Protein 6WJM (pdb70)

Nearest PDB structures (foldseek):
  6wjm-assembly1_A  TM=1.004E+00  e=5.285E-54  Desulfarculus baarsii DSM 2075
  3w4p-assembly1_A  TM=9.864E-01  e=4.953E-37  Burkholderia pseudomallei K96243
  3w4q-assembly3_C  TM=9.873E-01  e=2.476E-36  Burkholderia multivorans ATCC 17616
  7qqc-assembly1_A  TM=9.883E-01  e=1.952E-34  Klebsiella pneumoniae IS53
  7r3r-assembly1_A  TM=9.895E-01  e=2.457E-34  Klebsiella pneumoniae

CATH classification: 3.40.710.10

B-factor: mean 21.62, std 8.87, range [11.39, 69.75]

Foldseek 3Di:
DDDLVVLQVLLVVLCVVQQFAKWKWKAFVQVRDIHTDQQQPKFACFLVLLLLLLLVQLLVCQVPPPQQADFDADAPVLQDPQAVPVVVCNVPGDGLVVLSLCCFQRVHQSSSVSSCVVQVHQVSSVVLLVVLPQPQAGADDGPPPSFQGDPPDSHNIGGQNSSLSSCCCQQPHVSHPPVSSVSSQVSQLNHPPDCLALVLQADPQKGKRWGWGAHFQLKTWIWIWIQHPPRGRIMTMTMITGHDDRHDHHDRVSRSSSSNSVNVVVPHD

Solvent-accessible surface area: 11011 Å² total

Sequence (269 aa):
GLDAAAAATRRLAAIETSLDGRRLGLFALNTADGRRTLAHRSDERRFAMCSTFKLVLAGAILAQQSSAQTPGLLEERRRVAYGPEEALVVSSYYSPITQKHAAGGMTVAALCAAAVRHSDNNTAANLLLDQLDGPAALTTFARTIGDNHFRLDRREPELNTAIPGDPRDTTTPAAMGRSLQRLALGRALPAEGRALLCAWLRGCVTGAARIRRAGVPAGWVVGDKTGTGAYGVANDVVAVLWPPAAAAGGAAPPVLLAIYTARRQKDDAAPRNDVIVAAAKKVVAEWLGAA

Organism: Desulfarculus baarsii (strain ATCC 33931 / DSM 2075 / LMG 7858 / VKM B-1802 / 2st14) (NCBI:txid644282)

InterPro domains:
  IPR000871 Beta-lactamase, class-A [PR00118] (38-62)
  IPR000871 Beta-lactamase, class-A [PR00118] (69-86)
  IPR000871 Beta-lactamase, class-A [PR00118] (111-136)
  IPR000871 Beta-lactamase, class-A [PR00118] (147-171)
  IPR000871 Beta-lactamase, class-A [PR00118] (173-198)
  IPR000871 Beta-lactamase, class-A [PR00118] (209-224)
  IPR000871 Beta-lactamase, class-A [PR00118] (226-241)
  IPR000871 Beta-lactamase, class-A [PTHR35333] (33-292)
  IPR006311 Twin-arginine translocation pathway, signal sequence [PS51318] (1-35)
  IPR012338 Beta-lactamase/transpeptidase-like [G3DSA:3.40.710.10] (31-297)
  IPR012338 Beta-lactamase/transpeptidase-like [SSF56601] (37-294)
  IPR023650 Beta-lactamase, class-A active site [PS00146] (71-86)
  IPR045155 Beta-lactamase class A, catalytic domain [PF13354] (36-293)

Secondary structure (DSSP, 8-state):
---HHHHHHHHHHHHHHHTEEEEEEEEETTT--EEEESTTS-EE-GGGHHHHHHHHHHHHHHHSTTGGGSEEP--GGG--SS-TTGGG-TTT-EEHHHHHHHHHHS--HHHHHHHHHHHTSHHHHHHHHHHTT-SS-B----TTGGG---TT--TTEE-HHHHHHHHIIIIISSSS-HHHHHHHHHHHHT--S-TTTGGGGS-TT-EEEEEEEE-STT-EEEEEEEE-STTSPPEEEEEEEEESSTTPPP-HHHHHHHHHHHHHHHT--

Structure (mmCIF, N/CA/C/O backbone):
data_6WJM
#
_entry.id   6WJM
#
_cell.length_a   39.722
_cell.length_b   73.460
_cell.length_c   42.923
_cell.angle_alpha   90.000
_cell.angle_beta   110.300
_cell.angle_gamma   90.000
#
_symmetry.space_group_name_H-M   'P 1 21 1'
#
loop_
_entity.id
_entity.type
_entity.pdbx_description
1 polymer Beta-lactamase
2 non-polymer ALANINE
3 non-polymer 'CITRIC ACID'
4 water water
#
loop_
_atom_site.group_PDB
_atom_site.id
_atom_site.type_symbol
_atom_site.label_atom_id
_atom_site.label_alt_id
_atom_site.label_comp_id
_atom_site.label_asym_id
_atom_site.label_entity_id
_atom_site.label_seq_id
_atom_site.pdbx_PDB_ins_code
_atom_site.Cartn_x
_atom_site.Cartn_y
_atom_site.Cartn_z
_atom_site.occupancy
_atom_site.B_iso_or_equiv
_atom_site.auth_seq_id
_atom_site.auth_comp_id
_atom_site.auth_asym_id
_atom_site.auth_atom_id
_atom_site.pdbx_PDB_model_num
ATOM 1 N N . GLY A 1 29 ? -4.423 19.988 47.047 1.00 32.53 29 GLY A N 1
ATOM 2 C CA . GLY A 1 29 ? -3.383 20.076 46.043 1.00 28.49 29 GLY A CA 1
ATOM 3 C C . GLY A 1 29 ? -1.974 19.785 46.537 1.00 26.28 29 GLY A C 1
ATOM 4 O O . GLY A 1 29 ? -1.726 19.650 47.751 1.00 29.21 29 GLY A O 1
ATOM 5 N N . LEU A 1 30 ? -1.064 19.666 45.577 1.00 22.43 30 LEU A N 1
ATOM 6 C CA . LEU A 1 30 ? 0.336 19.385 45.859 1.00 20.24 30 LEU A CA 1
ATOM 7 C C . LEU A 1 30 ? 0.909 20.537 46.670 1.00 20.14 30 LEU A C 1
ATOM 8 O O . LEU A 1 30 ? 0.726 21.700 46.323 1.00 23.30 30 LEU A O 1
ATOM 13 N N . ASP A 1 31 ? 1.577 20.214 47.768 1.00 21.15 31 ASP A N 1
ATOM 14 C CA . ASP A 1 31 ? 2.186 21.223 48.627 1.00 23.40 31 ASP A CA 1
ATOM 15 C C . ASP A 1 31 ? 3.175 22.092 47.844 1.00 24.61 31 ASP A C 1
ATOM 16 O O . ASP A 1 31 ? 3.948 21.585 47.033 1.00 23.56 31 ASP A O 1
ATOM 21 N N . ALA A 1 32 ? 3.178 23.414 48.106 1.00 25.83 32 ALA A N 1
ATOM 22 C CA . ALA A 1 32 ? 4.070 24.331 47.385 1.00 26.38 32 ALA A CA 1
ATOM 23 C C . ALA A 1 32 ? 5.548 23.956 47.531 1.00 25.62 32 ALA A C 1
ATOM 24 O O . ALA A 1 32 ? 6.334 24.156 46.590 1.00 25.45 32 ALA A O 1
ATOM 26 N N . ALA A 1 33 ? 5.946 23.388 48.684 1.00 26.69 33 ALA A N 1
ATOM 27 C CA . ALA A 1 33 ? 7.342 22.978 48.867 1.00 26.75 33 ALA A CA 1
ATOM 28 C C . ALA A 1 33 ? 7.696 21.811 47.957 1.00 24.27 33 ALA A C 1
ATOM 29 O O . ALA A 1 33 ? 8.820 21.734 47.428 1.00 25.33 33 ALA A O 1
ATOM 31 N N . ALA A 1 34 ? 6.763 20.888 47.767 1.00 22.97 34 ALA A N 1
ATOM 32 C CA . ALA A 1 34 ? 7.044 19.801 46.867 1.00 22.09 34 ALA A CA 1
ATOM 33 C C . ALA A 1 34 ? 6.931 20.279 45.438 1.00 21.59 34 ALA A C 1
ATOM 34 O O . ALA A 1 34 ? 7.669 19.802 44.582 1.00 21.80 34 ALA A O 1
ATOM 36 N N . ALA A 1 35 ? 6.036 21.228 45.160 1.00 20.01 35 ALA A N 1
ATOM 37 C CA . ALA A 1 35 ? 6.018 21.793 43.809 1.00 20.03 35 ALA A CA 1
ATOM 38 C C . ALA A 1 35 ? 7.371 22.417 43.462 1.00 19.95 35 ALA A C 1
ATOM 39 O O . ALA A 1 35 ? 7.859 22.279 42.338 1.00 20.23 35 ALA A O 1
ATOM 41 N N . ALA A 1 36 ? 8.004 23.072 44.441 1.00 21.53 36 ALA A N 1
ATOM 42 C CA . ALA A 1 36 ? 9.308 23.690 44.240 1.00 23.72 36 ALA A CA 1
ATOM 43 C C . ALA A 1 36 ? 10.359 22.660 43.862 1.00 23.50 36 ALA A C 1
ATOM 44 O O . ALA A 1 36 ? 11.141 22.882 42.930 1.00 23.95 36 ALA A O 1
ATOM 46 N N . THR A 1 37 ? 10.386 21.521 44.563 1.00 22.80 37 THR A N 1
ATOM 47 C CA . THR A 1 37 ? 11.374 20.496 44.238 1.00 23.74 37 THR A CA 1
ATOM 48 C C . THR A 1 37 ? 11.104 19.922 42.859 1.00 22.49 37 THR A C 1
ATOM 49 O O . THR A 1 37 ? 12.048 19.634 42.111 1.00 23.13 37 THR A O 1
ATOM 53 N N A ARG A 1 38 ? 9.836 19.808 42.475 0.66 20.47 38 ARG A N 1
ATOM 54 N N B ARG A 1 38 ? 9.818 19.750 42.506 0.34 20.89 38 ARG A N 1
ATOM 55 C CA A ARG A 1 38 ? 9.561 19.268 41.156 0.66 19.81 38 ARG A CA 1
ATOM 56 C CA B ARG A 1 38 ? 9.465 19.273 41.170 0.34 19.77 38 ARG A CA 1
ATOM 57 C C A ARG A 1 38 ? 9.966 20.239 40.059 0.66 19.72 38 ARG A C 1
ATOM 58 C C B ARG A 1 38 ? 9.987 20.231 40.099 0.34 19.23 38 ARG A C 1
ATOM 59 O O A ARG A 1 38 ? 10.470 19.815 39.011 0.66 19.88 38 ARG A O 1
ATOM 60 O O B ARG A 1 38 ? 10.590 19.800 39.110 0.34 18.69 38 ARG A O 1
ATOM 75 N N . LEU A 1 39 ? 9.766 21.539 40.285 1.00 19.19 39 LEU A N 1
ATOM 76 C CA . LEU A 1 39 ? 10.201 22.532 39.295 1.00 18.73 39 LEU A CA 1
ATOM 77 C C . LEU A 1 39 ? 11.727 22.572 39.193 1.00 19.65 39 LEU A C 1
ATOM 78 O O . LEU A 1 39 ? 12.275 22.715 38.095 1.00 19.22 39 LEU A O 1
ATOM 83 N N . ALA A 1 40 ? 12.434 22.404 40.316 1.00 20.67 40 ALA A N 1
ATOM 84 C CA . ALA A 1 40 ? 13.889 22.342 40.242 1.00 22.03 40 ALA A CA 1
ATOM 85 C C . ALA A 1 40 ? 14.356 21.156 39.403 1.00 22.34 40 ALA A C 1
ATOM 86 O O . ALA A 1 40 ? 15.292 21.275 38.608 1.00 22.15 40 ALA A O 1
ATOM 88 N N . ALA A 1 41 ? 13.712 20.004 39.554 1.00 21.86 41 ALA A N 1
ATOM 89 C CA . ALA A 1 41 ? 14.113 18.828 38.782 1.00 22.62 41 ALA A CA 1
ATOM 90 C C . ALA A 1 41 ? 13.810 19.014 37.299 1.00 20.89 41 ALA A C 1
ATOM 91 O O . ALA A 1 41 ? 14.580 18.581 36.428 1.00 21.20 41 ALA A O 1
ATOM 93 N N . ILE A 1 42 ? 12.695 19.678 36.988 1.00 19.51 42 ILE A N 1
ATOM 94 C CA . ILE A 1 42 ? 12.387 20.005 35.602 1.00 18.69 42 ILE A CA 1
ATOM 95 C C . ILE A 1 42 ? 13.452 20.932 35.018 1.00 18.38 42 ILE A C 1
ATOM 96 O O . ILE A 1 42 ? 13.880 20.754 33.868 1.00 18.37 42 ILE A O 1
ATOM 101 N N . GLU A 1 43 ? 13.904 21.932 35.789 1.00 18.49 43 GLU A N 1
ATOM 102 C CA . GLU A 1 43 ? 14.974 22.804 35.309 1.00 18.58 43 GLU A CA 1
ATOM 103 C C . GLU A 1 43 ? 16.244 22.015 35.032 1.00 18.37 43 GLU A C 1
ATOM 104 O O . GLU A 1 43 ? 16.936 22.283 34.046 1.00 18.16 43 GLU A O 1
ATOM 110 N N . THR A 1 44 ? 16.571 21.033 35.883 1.00 19.87 44 THR A N 1
ATOM 111 C CA . THR A 1 44 ? 17.735 20.189 35.593 1.00 21.16 44 THR A CA 1
ATOM 112 C C . THR A 1 44 ? 17.584 19.494 34.240 1.00 21.01 44 THR A C 1
ATOM 113 O O . THR A 1 44 ? 18.534 19.432 33.450 1.00 21.88 44 THR A O 1
ATOM 117 N N . SER A 1 45 ? 16.387 18.983 33.947 1.00 19.75 45 SER A N 1
ATOM 118 C CA . SER A 1 45 ? 16.155 18.332 32.664 1.00 20.39 45 SER A CA 1
ATOM 119 C C . SER A 1 45 ? 16.293 19.308 31.494 1.00 19.68 45 SER A C 1
ATOM 120 O O . SER A 1 45 ? 16.782 18.954 30.420 1.00 21.72 45 SER A O 1
ATOM 123 N N . LEU A 1 46 ? 15.842 20.545 31.678 1.00 17.76 46 LEU A N 1
ATOM 124 C CA . LEU A 1 46 ? 15.942 21.573 30.649 1.00 17.11 46 LEU A CA 1
ATOM 125 C C . LEU A 1 46 ? 17.386 21.868 30.269 1.00 17.49 46 LEU A C 1
ATOM 126 O O . LEU A 1 46 ? 17.671 22.220 29.118 1.00 17.69 46 LEU A O 1
ATOM 131 N N . ASP A 1 47 ? 18.308 21.788 31.232 1.00 18.26 47 ASP A N 1
ATOM 132 C CA . ASP A 1 47 ? 19.669 22.307 31.066 1.00 19.51 47 ASP A CA 1
ATOM 133 C C . ASP A 1 47 ? 19.625 23.779 30.638 1.00 19.62 47 ASP A C 1
ATOM 134 O O . ASP A 1 47 ? 20.046 24.169 29.546 1.00 21.60 47 ASP A O 1
ATOM 139 N N . GLY A 1 48 ? 19.053 24.587 31.516 1.00 19.75 48 GLY A N 1
ATOM 140 C CA . GLY A 1 48 ? 18.810 25.977 31.215 1.00 18.84 48 GLY A CA 1
ATOM 141 C C . GLY A 1 48 ? 18.101 26.601 32.395 1.00 17.79 48 GLY A C 1
ATOM 142 O O . GLY A 1 48 ? 18.147 26.076 33.511 1.00 22.68 48 GLY A O 1
ATOM 143 N N A ARG A 1 49 ? 17.443 27.721 32.126 0.38 16.75 49 ARG A N 1
ATOM 144 N N B ARG A 1 49 ? 17.490 27.747 32.167 0.62 15.93 49 ARG A N 1
ATOM 145 C CA A ARG A 1 49 ? 16.731 28.520 33.114 0.38 16.67 49 ARG A CA 1
ATOM 146 C CA B ARG A 1 49 ? 16.733 28.461 33.183 0.62 16.44 49 ARG A CA 1
ATOM 147 C C A ARG A 1 49 ? 15.231 28.345 32.893 0.38 15.94 49 ARG A C 1
ATOM 148 C C B ARG A 1 49 ? 15.243 28.331 32.911 0.62 15.89 49 ARG A C 1
ATOM 149 O O A ARG A 1 49 ? 14.732 28.629 31.798 0.38 15.60 49 ARG A O 1
ATOM 150 O O B ARG A 1 49 ? 14.774 28.639 31.808 0.62 15.18 49 ARG A O 1
ATOM 165 N N . LEU A 1 50 ? 14.516 27.910 33.934 1.00 15.86 50 LEU A N 1
ATOM 166 C CA . LEU A 1 50 ? 13.057 27.872 33.935 1.00 15.56 50 LEU A CA 1
ATOM 167 C C . LEU A 1 50 ? 12.546 29.047 34.760 1.00 15.67 50 LEU A C 1
ATOM 168 O O . LEU A 1 50 ? 13.017 29.271 35.880 1.00 18.17 50 LEU A O 1
ATOM 173 N N . GLY A 1 51 ? 11.621 29.806 34.200 1.00 14.82 51 GLY A N 1
ATOM 174 C CA . GLY A 1 51 ? 10.961 30.889 34.911 1.00 14.85 51 GLY A CA 1
ATOM 175 C C . GLY A 1 51 ? 9.478 30.598 34.969 1.00 14.64 51 GLY A C 1
ATOM 176 O O . GLY A 1 51 ? 8.854 30.334 33.938 1.00 16.43 51 GLY A O 1
ATOM 177 N N . LEU A 1 52 ? 8.900 30.613 36.160 1.00 14.58 52 LEU A N 1
ATOM 178 C CA . LEU A 1 52 ? 7.504 30.270 36.304 1.00 14.63 52 LEU A CA 1
ATOM 179 C C . LEU A 1 52 ? 6.871 31.161 37.361 1.00 14.52 52 LEU A C 1
ATOM 180 O O . LEU A 1 52 ? 7.424 31.355 38.452 1.00 15.22 52 LEU A O 1
ATOM 185 N N . PHE A 1 53 ? 5.654 31.629 37.052 1.00 14.28 53 PHE A N 1
ATOM 186 C CA . PHE A 1 53 ? 4.809 32.300 38.020 1.00 14.55 53 PHE A CA 1
ATOM 187 C C . PHE A 1 53 ? 3.394 31.820 37.778 1.00 14.42 53 PHE A C 1
ATOM 188 O O . PHE A 1 53 ? 2.868 31.941 36.666 1.00 14.70 53 PHE A O 1
ATOM 196 N N . ALA A 1 54 ? 2.762 31.315 38.842 1.00 15.13 54 ALA A N 1
ATOM 197 C CA . ALA A 1 54 ? 1.358 30.962 38.811 1.00 15.44 54 ALA A CA 1
ATOM 198 C C . ALA A 1 54 ? 0.642 31.694 39.938 1.00 15.11 54 ALA A C 1
ATOM 199 O O . ALA A 1 54 ? 1.158 31.778 41.052 1.00 16.69 54 ALA A O 1
ATOM 201 N N . LEU A 1 55 ? -0.567 32.172 39.652 1.00 16.01 55 LEU A N 1
ATOM 202 C CA . LEU A 1 55 ? -1.410 32.855 40.632 1.00 16.36 55 LEU A CA 1
ATOM 203 C C . LEU A 1 55 ? -2.796 32.245 40.537 1.00 16.40 55 LEU A C 1
ATOM 204 O O . LEU A 1 55 ? -3.456 32.326 39.492 1.00 17.04 55 LEU A O 1
ATOM 209 N N . ASN A 1 56 ? -3.235 31.623 41.644 1.00 17.11 56 ASN A N 1
ATOM 210 C CA . ASN A 1 56 ? -4.566 31.049 41.724 1.00 17.86 56 ASN A CA 1
ATOM 211 C C . ASN A 1 56 ? -5.490 32.139 42.262 1.00 18.33 56 ASN A C 1
ATOM 212 O O . ASN A 1 56 ? -5.370 32.544 43.420 1.00 19.13 56 ASN A O 1
ATOM 217 N N . THR A 1 57 ? -6.401 32.646 41.425 1.00 18.54 57 THR A N 1
ATOM 218 C CA . THR A 1 57 ? -7.280 33.718 41.907 1.00 19.39 57 THR A CA 1
ATOM 219 C C . THR A 1 57 ? -8.339 33.223 42.894 1.00 20.77 57 THR A C 1
ATOM 220 O O . THR A 1 57 ? -9.031 34.052 43.483 1.00 22.17 57 THR A O 1
ATOM 224 N N . ALA A 1 58 ? -8.505 31.914 43.070 1.00 21.19 58 ALA A N 1
ATOM 225 C CA . ALA A 1 58 ? -9.437 31.420 44.087 1.00 23.50 58 ALA A CA 1
ATOM 226 C C . ALA A 1 58 ? -9.005 31.849 45.485 1.00 24.31 58 ALA A C 1
ATOM 227 O O . ALA A 1 58 ? -9.833 32.271 46.310 1.00 25.96 58 ALA A O 1
ATOM 229 N N . ASP A 1 59 ? -7.706 31.747 45.769 1.00 24.33 59 ASP A N 1
ATOM 230 C CA . ASP A 1 59 ? -7.182 32.010 47.099 1.00 24.21 59 ASP A CA 1
ATOM 231 C C . ASP A 1 59 ? -6.076 33.049 47.111 1.00 24.58 59 ASP A C 1
ATOM 232 O O . ASP A 1 59 ? -5.552 33.387 48.176 1.00 26.50 59 ASP A O 1
ATOM 237 N N . GLY A 1 60 ? -5.697 33.563 45.952 1.00 23.50 60 GLY A N 1
ATOM 238 C CA . GLY A 1 60 ? -4.606 34.504 45.863 1.00 24.03 60 GLY A CA 1
ATOM 239 C C . GLY A 1 60 ? -3.210 33.953 46.094 1.00 22.97 60 GLY A C 1
ATOM 240 O O . GLY A 1 60 ? -2.261 34.741 46.198 1.00 26.15 60 GLY A O 1
ATOM 241 N N A ARG A 1 61 ? -3.051 32.627 46.161 0.67 22.43 61 ARG A N 1
ATOM 242 N N B ARG A 1 61 ? -3.050 32.636 46.192 0.33 22.69 61 ARG A N 1
ATOM 243 C CA A ARG A 1 61 ? -1.746 32.021 46.390 0.67 21.39 61 ARG A CA 1
ATOM 244 C CA B ARG A 1 61 ? -1.729 32.072 46.418 0.33 21.91 61 ARG A CA 1
ATOM 245 C C A ARG A 1 61 ? -0.969 31.883 45.080 0.67 18.58 61 ARG A C 1
ATOM 246 C C B ARG A 1 61 ? -0.978 31.880 45.101 0.33 19.90 61 ARG A C 1
ATOM 247 O O A ARG A 1 61 ? -1.540 31.823 43.998 0.67 18.58 61 ARG A O 1
ATOM 248 O O B ARG A 1 61 ? -1.569 31.796 44.024 0.33 19.21 61 ARG A O 1
ATOM 263 N N . THR A 1 62 ? 0.344 31.795 45.223 1.00 19.71 62 THR A N 1
ATOM 264 C CA . THR A 1 62 ? 1.248 31.749 44.085 1.00 18.79 62 THR A CA 1
ATOM 265 C C . THR A 1 62 ? 2.236 30.601 44.185 1.00 18.90 62 THR A C 1
ATOM 266 O O . THR A 1 62 ? 2.547 30.083 45.258 1.00 20.75 62 THR A O 1
ATOM 270 N N . LEU A 1 63 ? 2.742 30.234 43.006 1.00 17.41 63 LEU A N 1
ATOM 271 C CA . LEU A 1 63 ? 3.886 29.359 42.853 1.00 18.01 63 LEU A CA 1
ATOM 272 C C . LEU A 1 63 ? 4.899 30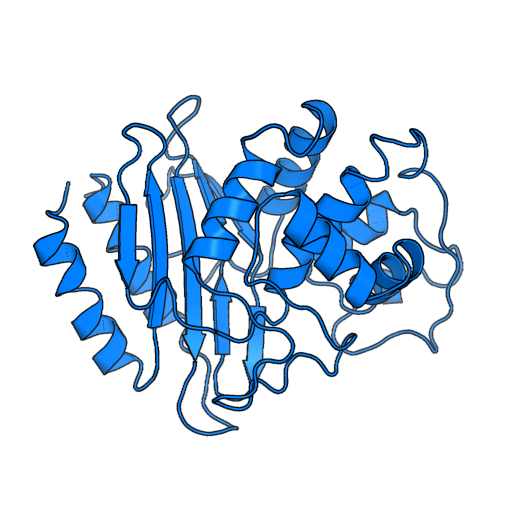.127 42.027 1.00 17.81 63 LEU A C 1
ATOM 273 O O . LEU A 1 63 ? 4.537 30.769 41.034 1.00 20.08 63 LEU A O 1
ATOM 278 N N . ALA A 1 64 ? 6.163 30.036 42.396 1.00 18.39 64 ALA A N 1
ATOM 279 C CA . ALA A 1 64 ? 7.192 30.860 41.772 1.00 19.43 64 ALA A CA 1
ATOM 280 C C . ALA A 1 64 ? 8.491 30.079 41.653 1.00 19.68 64 ALA A C 1
ATOM 281 O O . ALA A 1 64 ? 8.902 29.410 42.594 1.00 22.41 64 ALA A O 1
ATOM 283 N N . HIS A 1 65 ? 9.162 30.228 40.501 1.00 17.55 65 HIS A N 1
ATOM 284 C CA . HIS A 1 65 ? 10.491 29.663 40.287 1.00 17.19 65 HIS A CA 1
ATOM 285 C C . HIS A 1 65 ? 11.223 30.640 39.373 1.00 16.41 65 HIS A C 1
ATOM 286 O O . HIS A 1 65 ? 10.789 30.866 38.244 1.00 16.45 65 HIS A O 1
ATOM 293 N N . ARG A 1 66 ? 12.257 31.304 39.890 1.00 16.30 66 ARG A N 1
ATOM 294 C CA . ARG A 1 66 ? 12.948 32.360 39.140 1.00 16.67 66 ARG A CA 1
ATOM 295 C C . ARG A 1 66 ? 11.978 33.428 38.657 1.00 16.57 66 ARG A C 1
ATOM 296 O O . ARG 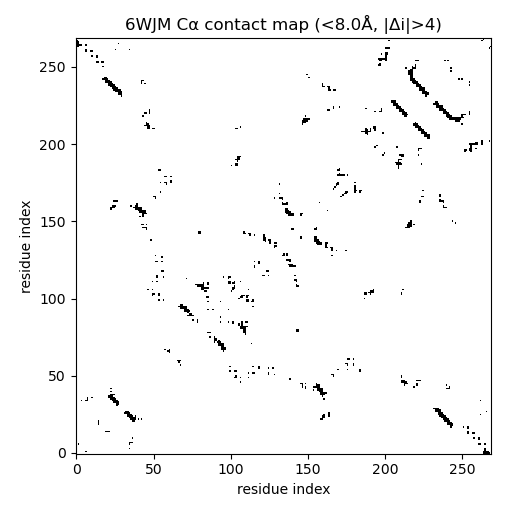A 1 66 ? 12.144 34.016 37.581 1.00 16.70 66 ARG A O 1
ATOM 304 N N . SER A 1 67 ? 10.946 33.721 39.458 1.00 16.43 67 SER A N 1
ATOM 305 C CA . SER A 1 67 ? 9.839 34.554 38.981 1.00 16.84 67 SER A CA 1
ATOM 306 C C . SER A 1 67 ? 10.200 36.025 38.871 1.00 16.63 67 SER A C 1
ATOM 307 O O . SER A 1 67 ? 9.492 36.777 38.203 1.00 16.64 67 SER A O 1
ATOM 310 N N . ASP A 1 68 ? 11.315 36.429 39.498 1.00 16.74 68 ASP A N 1
ATOM 311 C CA . ASP A 1 68 ? 11.771 37.810 39.445 1.00 17.83 68 ASP A CA 1
ATOM 312 C C . ASP A 1 68 ? 13.022 37.974 38.571 1.00 17.35 68 ASP A C 1
ATOM 313 O O . ASP A 1 68 ? 13.603 39.070 38.537 1.00 19.69 68 ASP A O 1
ATOM 318 N N . GLU A 1 69 ? 13.411 36.942 37.814 1.00 17.11 69 GLU A N 1
ATOM 319 C CA . GLU A 1 69 ? 14.530 37.028 36.893 1.00 17.00 69 GLU A CA 1
ATOM 320 C C . GLU A 1 69 ? 14.046 37.418 35.501 1.00 16.38 69 GLU A C 1
ATOM 321 O O . GLU A 1 69 ? 12.918 37.139 35.115 1.00 15.99 69 GLU A O 1
ATOM 327 N N A ARG A 1 70 ? 14.919 38.060 34.735 0.55 16.54 70 ARG A N 1
ATOM 328 N N B ARG A 1 70 ? 14.941 38.061 34.750 0.45 17.35 70 ARG A N 1
ATOM 329 C CA A ARG A 1 70 ? 14.572 38.467 33.381 0.55 15.97 70 ARG A CA 1
ATOM 330 C CA B ARG A 1 70 ? 14.668 38.472 33.379 0.45 17.08 70 ARG A CA 1
ATOM 331 C C A ARG A 1 70 ? 14.734 37.343 32.378 0.55 14.86 70 ARG A C 1
ATOM 332 C C B ARG A 1 70 ? 14.688 37.275 32.440 0.45 15.87 70 ARG A C 1
ATOM 333 O O A ARG A 1 70 ? 15.735 36.611 32.379 0.55 14.68 70 ARG A O 1
ATOM 334 O O B ARG A 1 70 ? 15.546 36.395 32.550 0.45 16.63 70 ARG A O 1
ATOM 349 N N . PHE A 1 71 ? 13.758 37.281 31.487 1.00 14.70 71 PHE A N 1
ATOM 350 C CA . PHE A 1 71 ? 13.714 36.343 30.376 1.00 14.57 71 PHE A CA 1
ATOM 351 C C . PHE A 1 71 ? 13.315 37.097 29.114 1.00 14.53 71 PHE A C 1
ATOM 352 O O . PHE A 1 71 ? 12.460 37.992 29.157 1.00 14.71 71 PHE A O 1
ATOM 360 N N . ALA A 1 72 ? 13.890 36.683 27.981 1.00 14.71 72 ALA A N 1
ATOM 3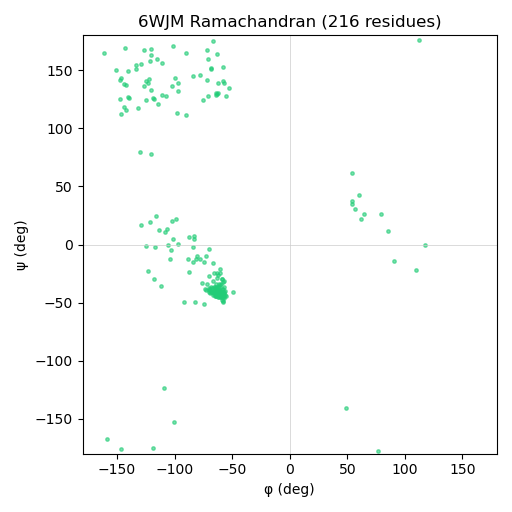61 C CA . ALA A 1 72 ? 13.465 37.215 26.699 1.00 14.45 72 ALA A CA 1
ATOM 362 C C . ALA A 1 72 ? 12.019 36.842 26.410 1.00 14.36 72 ALA A C 1
ATOM 363 O O . ALA A 1 72 ? 11.638 35.672 26.487 1.00 15.69 72 ALA A O 1
ATOM 365 N N . MET A 1 73 ? 11.210 37.857 26.069 1.00 14.56 73 MET A N 1
ATOM 366 C CA . MET A 1 73 ? 9.768 37.652 25.865 1.00 14.83 73 MET A CA 1
ATOM 367 C C . MET A 1 73 ? 9.446 36.905 24.586 1.00 14.59 73 MET A C 1
ATOM 368 O O . MET A 1 73 ? 8.445 36.169 24.539 1.00 14.65 73 MET A O 1
ATOM 373 N N . CYS A 1 74 ? 10.186 37.224 23.530 1.00 14.86 74 CYS A N 1
ATOM 374 C CA . CYS A 1 74 ? 9.806 36.835 22.184 1.00 15.10 74 CYS A CA 1
ATOM 375 C C . CYS A 1 74 ? 8.336 37.218 21.989 1.00 14.54 74 CYS A C 1
ATOM 376 O O . CYS A 1 74 ? 7.909 38.271 22.480 1.00 14.87 74 CYS A O 1
ATOM 379 N N . SER A 1 75 ? 7.537 36.392 21.311 1.00 14.66 75 SER A N 1
ATOM 380 C CA . SER A 1 75 ? 6.189 36.848 20.956 1.00 14.25 75 SER A CA 1
ATOM 381 C C . SER A 1 75 ? 5.235 36.977 22.136 1.00 13.64 75 SER A C 1
ATOM 382 O O . SER A 1 75 ? 4.100 37.436 21.928 1.00 14.04 75 SER A O 1
ATOM 385 N N . THR A 1 76 ? 5.628 36.606 23.349 1.00 13.82 76 THR A N 1
ATOM 386 C CA . THR A 1 76 ? 4.696 36.850 24.473 1.00 13.75 76 THR A CA 1
ATOM 387 C C . THR A 1 76 ? 4.395 38.333 24.640 1.00 14.05 76 THR A C 1
ATOM 388 O O . THR A 1 76 ? 3.358 38.679 25.213 1.00 14.66 76 THR A O 1
ATOM 392 N N . PHE A 1 77 ? 5.259 39.226 24.132 1.00 13.72 77 PHE A N 1
ATOM 393 C CA . PHE A 1 77 ? 4.952 40.657 24.227 1.00 14.35 77 PHE A CA 1
ATOM 394 C C . PHE A 1 77 ? 3.649 41.012 23.515 1.00 13.86 77 PHE A C 1
ATOM 395 O O . PHE A 1 77 ? 3.048 42.050 23.827 1.00 14.38 77 PHE A O 1
ATOM 403 N N . LYS A 1 78 ? 3.247 40.207 22.535 1.00 13.81 78 LYS A N 1
ATOM 404 C CA . LYS A 1 78 ? 2.065 40.532 21.729 1.00 13.92 78 LYS A CA 1
ATOM 405 C C . LYS A 1 78 ? 0.785 40.559 22.567 1.00 13.62 78 LYS A C 1
ATOM 406 O O . LYS A 1 78 ? -0.177 41.218 22.171 1.00 14.63 78 LYS A O 1
ATOM 412 N N . LEU A 1 79 ? 0.753 39.844 23.703 1.00 14.38 79 LEU A N 1
ATOM 413 C CA . LEU A 1 79 ? -0.431 39.969 24.567 1.00 15.50 79 LEU A CA 1
ATOM 414 C C . LEU A 1 79 ? -0.544 41.380 25.126 1.00 14.50 79 LEU A C 1
ATOM 415 O O . LEU A 1 79 ? -1.644 41.929 25.232 1.00 15.10 79 LEU A O 1
ATOM 420 N N . VAL A 1 80 ? 0.599 41.966 25.536 1.00 14.21 80 VAL A N 1
ATOM 421 C CA . VAL A 1 80 ? 0.600 43.320 26.079 1.00 14.15 80 VAL A CA 1
ATOM 422 C C . VAL A 1 80 ? 0.308 44.327 24.979 1.00 13.75 80 VAL A C 1
ATOM 423 O O . VAL A 1 80 ? -0.407 45.312 25.195 1.00 13.82 80 VAL A O 1
ATOM 427 N N . LEU A 1 81 ? 0.829 44.079 23.757 1.00 13.62 81 LEU A N 1
ATOM 428 C CA . LEU A 1 81 ? 0.516 44.900 22.603 1.00 13.68 81 LEU A CA 1
ATOM 429 C C . LEU A 1 81 ? -0.981 44.947 22.324 1.00 13.54 81 LEU A C 1
ATOM 430 O O . LEU A 1 81 ? -1.553 46.030 22.121 1.00 13.73 81 LEU A O 1
ATOM 435 N N . ALA A 1 82 ? -1.636 43.787 22.294 1.00 13.73 82 ALA A N 1
ATOM 436 C CA . ALA A 1 82 ? -3.076 43.773 22.079 1.00 14.41 82 ALA A CA 1
ATOM 437 C C . ALA A 1 82 ? -3.788 44.535 23.185 1.00 13.98 82 ALA A C 1
ATOM 438 O O . ALA A 1 82 ? -4.714 45.312 22.937 1.00 14.53 82 ALA A O 1
ATOM 440 N N . GLY A 1 83 ? -3.344 44.346 24.433 1.00 13.91 83 GLY A N 1
ATOM 441 C CA . GLY A 1 83 ? -3.904 45.126 25.526 1.00 14.55 83 GLY A CA 1
ATOM 442 C C . GLY A 1 83 ? -3.758 46.627 25.321 1.00 13.72 83 GLY A C 1
ATOM 443 O O . GLY A 1 83 ? -4.690 47.391 25.606 1.00 14.23 83 GLY A O 1
ATOM 444 N N . ALA A 1 84 ? -2.587 47.079 24.887 1.00 13.40 84 ALA A N 1
ATOM 445 C CA . ALA A 1 84 ? -2.365 48.495 24.685 1.00 13.58 84 ALA A CA 1
ATOM 446 C C . ALA A 1 84 ? -3.278 49.061 23.613 1.00 13.70 84 ALA A C 1
ATOM 447 O O . ALA A 1 84 ? -3.765 50.195 23.740 1.00 14.53 84 ALA A O 1
ATOM 449 N N . ILE A 1 85 ? -3.494 48.302 22.539 1.00 13.66 85 ILE A N 1
ATOM 450 C CA . ILE A 1 85 ? -4.384 48.739 21.482 1.00 14.40 85 ILE A CA 1
ATOM 451 C C . ILE A 1 85 ? -5.819 48.807 21.991 1.00 14.42 85 ILE A C 1
ATOM 452 O O . ILE A 1 85 ? -6.561 49.771 21.693 1.00 15.26 85 ILE A O 1
ATOM 457 N N . LEU A 1 86 ? -6.247 47.798 22.755 1.00 14.61 86 LEU A N 1
ATOM 458 C CA . LEU A 1 86 ? -7.579 47.837 23.364 1.00 15.46 86 LEU A CA 1
ATOM 459 C C . LEU A 1 86 ? -7.731 49.012 24.323 1.00 15.14 86 LEU A C 1
ATOM 460 O O . LEU A 1 86 ? -8.794 49.632 24.384 1.00 17.28 86 LEU A O 1
ATOM 465 N N . ALA A 1 87 ? -6.673 49.352 25.048 1.00 15.12 87 ALA A N 1
ATOM 466 C CA . ALA A 1 87 ? -6.730 50.498 25.953 1.00 16.14 87 ALA A CA 1
ATOM 467 C C . ALA A 1 87 ? -6.858 51.797 25.174 1.00 16.65 87 ALA A C 1
ATOM 468 O O . ALA A 1 87 ? -7.583 52.708 25.573 1.00 18.44 87 ALA A O 1
ATOM 470 N N A GLN A 1 88 ? -6.187 51.900 24.041 0.49 17.01 88 GLN A N 1
ATOM 471 N N B GLN A 1 88 ? -6.138 51.907 24.057 0.51 17.17 88 GLN A N 1
ATOM 472 C CA A GLN A 1 88 ? -6.410 53.076 23.216 0.49 18.78 88 GLN A CA 1
ATOM 473 C CA B GLN A 1 88 ? -6.276 53.061 23.167 0.51 19.55 88 GLN A CA 1
ATOM 474 C C A GLN A 1 88 ? -7.851 53.115 22.689 0.49 18.46 88 GLN A C 1
ATOM 475 C C B GLN A 1 88 ? -7.714 53.184 22.635 0.51 19.14 88 GLN A C 1
ATOM 476 O O A GLN A 1 88 ? -8.498 54.172 22.700 0.49 19.16 88 GLN A O 1
ATOM 477 O O B GLN A 1 88 ? -8.263 54.294 22.556 0.51 22.40 88 GLN A O 1
ATOM 488 N N A SER A 1 89 ? -8.386 51.963 22.274 0.49 19.40 89 SER A N 1
ATOM 489 N N B SER A 1 89 ? -8.353 52.051 22.306 0.51 18.80 89 SER A N 1
ATOM 490 C CA A SER A 1 89 ? -9.768 51.885 21.805 0.49 21.22 89 SER A CA 1
ATOM 491 C CA B SER A 1 89 ? -9.726 52.048 21.803 0.51 20.62 89 SER A CA 1
ATOM 492 C C A SER A 1 89 ? -10.757 52.325 22.879 0.49 21.27 89 SER A C 1
ATOM 493 C C B SER A 1 89 ? 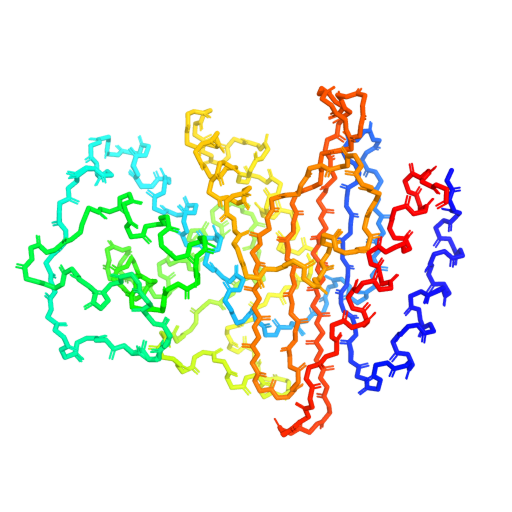-10.726 52.425 22.892 0.51 20.43 89 SER A C 1
ATOM 494 O O A SER A 1 89 ? -11.812 52.873 22.553 0.49 23.73 89 SER A O 1
ATOM 495 O O B SER A 1 89 ? -11.745 53.055 22.591 0.51 23.13 89 SER A O 1
ATOM 500 N N . ALA A 1 90 ? -10.436 52.092 24.151 1.00 20.47 90 ALA A N 1
ATOM 501 C CA . ALA A 1 90 ? -11.293 52.536 25.239 1.00 23.30 90 ALA A CA 1
ATOM 502 C C . ALA A 1 90 ? -11.298 54.049 25.309 1.00 25.15 90 ALA A C 1
ATOM 503 O O . ALA A 1 90 ? -12.336 54.659 25.575 1.00 26.94 90 ALA A O 1
ATOM 505 N N . GLN A 1 91 ? -10.137 54.663 25.055 1.00 25.30 91 GLN A N 1
ATOM 506 C CA . GLN A 1 91 ? -10.015 56.121 25.076 1.00 30.35 91 GLN A CA 1
ATOM 507 C C . GLN A 1 91 ? -10.659 56.769 23.852 1.00 30.10 91 GLN A C 1
ATOM 508 O O . GLN A 1 91 ? -11.228 57.865 23.950 1.00 30.61 91 GLN A O 1
ATOM 514 N N . THR A 1 92 ? -10.529 56.148 22.681 1.00 26.76 92 THR A N 1
ATOM 515 C CA . THR A 1 92 ? -11.026 56.692 21.413 1.00 27.36 92 THR A CA 1
ATOM 516 C C . THR A 1 92 ? -11.833 55.602 20.722 1.00 24.31 92 THR A C 1
ATOM 517 O O . THR A 1 92 ? -11.329 54.920 19.812 1.00 24.55 92 THR A O 1
ATOM 521 N N . PRO A 1 93 ? -13.085 55.396 21.135 1.00 24.82 93 PRO A N 1
ATOM 522 C CA . PRO A 1 93 ? -13.876 54.308 20.556 1.00 26.22 93 PRO A CA 1
ATOM 523 C C . PRO A 1 93 ? -14.000 54.461 19.055 1.00 24.01 93 PRO A C 1
ATOM 524 O O . PRO A 1 93 ? -14.158 55.570 18.520 1.00 26.47 93 PRO A O 1
ATOM 528 N N . GLY A 1 94 ? -13.930 53.335 18.373 1.00 22.46 94 GLY A N 1
ATOM 529 C CA . GLY A 1 94 ? -13.944 53.303 16.936 1.00 22.17 94 GLY A CA 1
ATOM 530 C C . GLY A 1 94 ? -12.614 52.907 16.344 1.00 20.41 94 GLY A C 1
ATOM 531 O O . GLY A 1 94 ? -12.573 52.464 15.194 1.00 20.12 94 GLY A O 1
ATOM 532 N N . LEU A 1 95 ? -11.528 53.070 17.087 1.00 19.86 95 LEU A N 1
ATOM 533 C CA . LEU A 1 95 ? -10.213 52.698 16.587 1.00 19.28 95 LEU A CA 1
ATOM 534 C C . LEU A 1 95 ? -10.210 51.299 16.006 1.00 19.72 95 LEU A C 1
ATOM 535 O O . LEU A 1 95 ? -9.544 51.050 14.987 1.00 18.51 95 LEU A O 1
ATOM 540 N N . LEU A 1 96 ? -10.903 50.350 16.650 1.00 18.10 96 LEU A N 1
ATOM 541 C CA . LEU A 1 96 ? -10.689 48.973 16.241 1.00 17.22 96 LEU A CA 1
ATOM 542 C C . LEU A 1 96 ? -11.147 48.695 14.810 1.00 16.99 96 LEU A C 1
ATOM 543 O O . LEU A 1 96 ? -10.618 47.770 14.171 1.00 18.12 96 LEU A O 1
ATOM 548 N N A GLU A 1 97 ? -12.117 49.464 14.317 0.34 17.45 97 GLU A N 1
ATOM 549 N N B GLU A 1 97 ? -12.133 49.421 14.287 0.66 16.73 97 GLU A N 1
ATO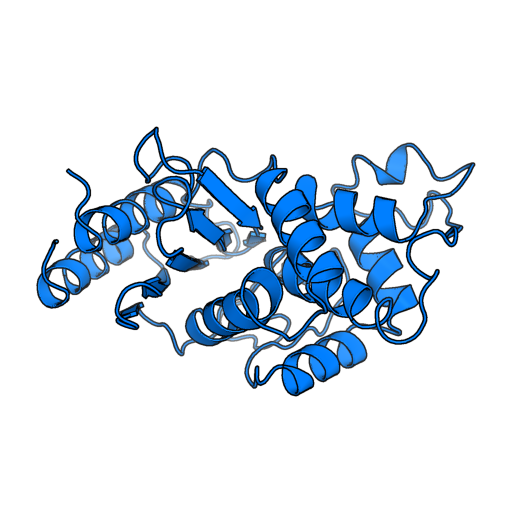M 550 C CA A GLU A 1 97 ? -12.708 49.300 13.002 0.34 18.14 97 GLU A CA 1
ATOM 551 C CA B GLU A 1 97 ? -12.602 49.163 12.937 0.66 17.65 97 GLU A CA 1
ATOM 552 C C A GLU A 1 97 ? -12.110 50.247 11.963 0.34 18.42 97 GLU A C 1
ATOM 553 C C B GLU A 1 97 ? -11.904 50.024 11.878 0.66 17.29 97 GLU A C 1
ATOM 554 O O A GLU A 1 97 ? -12.667 50.377 10.869 0.34 18.54 97 GLU A O 1
ATOM 555 O O B GLU A 1 97 ? -12.177 49.852 10.681 0.66 18.03 97 GLU A O 1
ATOM 566 N N . ARG A 1 98 ? -11.006 50.919 12.280 1.00 16.87 98 ARG A N 1
ATOM 567 C CA . ARG A 1 98 ? -10.280 51.725 11.293 1.00 16.79 98 ARG A CA 1
ATOM 568 C C . ARG A 1 98 ? -9.269 50.848 10.541 1.00 16.09 98 ARG A C 1
ATOM 569 O O . ARG A 1 98 ? -8.668 49.934 11.118 1.00 17.35 98 ARG A O 1
ATOM 577 N N A ARG A 1 99 ? -9.109 51.122 9.249 0.39 16.49 99 ARG A N 1
ATOM 578 N N B ARG A 1 99 ? -9.073 51.153 9.264 0.61 16.23 99 ARG A N 1
ATOM 579 C CA A ARG A 1 99 ? -8.265 50.298 8.402 0.39 17.21 99 ARG A CA 1
ATOM 580 C CA B ARG A 1 99 ? -8.274 50.313 8.391 0.61 16.39 99 ARG A CA 1
ATOM 581 C C A ARG A 1 99 ? -6.827 50.801 8.393 0.39 16.61 99 ARG A C 1
ATOM 582 C C B ARG A 1 99 ? -6.832 50.799 8.322 0.61 16.24 99 ARG A C 1
ATOM 583 O O A ARG A 1 99 ? -6.561 52.007 8.350 0.39 17.52 99 ARG A O 1
ATOM 584 O O B ARG A 1 99 ? -6.564 51.994 8.130 0.61 17.42 99 ARG A O 1
ATOM 599 N N . VAL A 1 100 ? -5.902 49.847 8.435 1.00 16.30 100 VAL A N 1
ATOM 600 C CA . VAL A 1 100 ? -4.477 50.083 8.284 1.00 16.83 100 VAL A CA 1
ATOM 601 C C . VAL A 1 100 ? -4.055 49.670 6.886 1.00 17.49 100 VAL A C 1
ATOM 602 O O . VAL A 1 100 ? -4.357 48.559 6.457 1.00 20.01 100 VAL A O 1
ATOM 606 N N . ALA A 1 101 ? -3.337 50.538 6.201 1.00 18.77 101 ALA A N 1
ATOM 607 C CA . ALA A 1 101 ? -2.792 50.261 4.877 1.00 19.72 101 ALA A CA 1
ATOM 608 C C . ALA A 1 101 ? -1.322 49.887 5.011 1.00 18.21 101 ALA A C 1
ATOM 609 O O . ALA A 1 101 ? -0.596 50.454 5.827 1.00 20.93 101 ALA A O 1
ATOM 611 N N . TYR A 1 102 ? -0.882 48.939 4.184 1.00 18.20 102 TYR A N 1
ATOM 612 C CA . TYR A 1 102 ? 0.503 48.482 4.179 1.00 18.18 102 TYR A CA 1
ATOM 613 C C . TYR A 1 102 ? 0.778 47.774 2.855 1.00 19.10 102 TYR A C 1
ATOM 614 O O . TYR A 1 102 ? -0.147 47.390 2.147 1.00 19.65 102 TYR A O 1
ATOM 623 N N . GLY A 1 103 ? 2.062 47.572 2.554 1.00 20.38 103 GLY A N 1
ATOM 624 C CA . GLY A 1 103 ? 2.454 46.811 1.388 1.00 20.22 103 GLY A CA 1
ATOM 625 C C . GLY A 1 103 ? 3.297 45.606 1.745 1.00 19.90 103 GLY A C 1
ATOM 626 O O . GLY A 1 103 ? 3.762 45.453 2.881 1.00 19.53 103 GLY A O 1
ATOM 627 N N . PRO A 1 104 ? 3.507 44.715 0.762 1.00 20.27 104 PRO A N 1
ATOM 628 C CA . PRO A 1 104 ? 4.306 43.496 1.018 1.00 21.40 104 PRO A CA 1
ATOM 629 C C . PRO A 1 104 ? 5.741 43.752 1.428 1.00 19.78 104 PRO A C 1
ATOM 630 O O . PRO A 1 104 ? 6.347 42.878 2.055 1.00 21.03 104 PRO A O 1
ATOM 634 N N A GLU A 1 105 ? 6.295 44.925 1.119 0.40 21.30 105 GLU A N 1
ATOM 635 N N B GLU A 1 105 ? 6.302 44.916 1.107 0.60 19.31 105 GLU A N 1
ATOM 636 C CA A GLU A 1 105 ? 7.643 45.253 1.568 0.40 22.65 105 GLU A CA 1
ATOM 637 C CA B GLU A 1 105 ? 7.638 45.253 1.573 0.60 20.19 105 GLU A CA 1
ATOM 638 C C A GLU A 1 105 ? 7.762 45.299 3.085 0.40 22.21 105 GLU A C 1
ATOM 639 C C B GLU A 1 105 ? 7.741 45.177 3.090 0.60 20.83 105 GLU A C 1
ATOM 640 O O A GLU A 1 105 ? 8.877 45.203 3.609 0.40 23.51 105 GLU A O 1
ATOM 641 O O B GLU A 1 105 ? 8.809 44.861 3.626 0.60 22.31 105 GLU A O 1
ATOM 652 N N . ALA A 1 106 ? 6.645 45.448 3.801 1.00 20.72 106 ALA A N 1
ATOM 653 C CA . ALA A 1 106 ? 6.643 45.443 5.264 1.00 21.91 106 ALA A CA 1
ATOM 654 C C . ALA A 1 106 ? 6.590 44.051 5.863 1.00 20.49 106 ALA A C 1
ATOM 655 O O . ALA A 1 106 ? 6.737 43.906 7.085 1.00 21.91 106 ALA A O 1
ATOM 657 N N . LEU A 1 107 ? 6.327 43.034 5.077 1.00 18.86 107 LEU A N 1
ATOM 658 C CA . LEU A 1 107 ? 6.213 41.688 5.609 1.00 19.52 107 LEU A CA 1
ATOM 659 C C . LEU A 1 107 ? 7.544 41.185 6.133 1.00 20.51 107 LEU A C 1
ATOM 660 O O . LEU A 1 107 ? 8.550 41.167 5.417 1.00 23.09 107 LEU A O 1
ATOM 665 N N A VAL A 1 108 ? 7.501 40.670 7.353 0.55 19.68 108 VAL A N 1
ATOM 666 N N B VAL A 1 108 ? 7.578 40.834 7.411 0.45 20.04 108 VAL A N 1
ATOM 667 C CA A VAL A 1 108 ? 8.645 40.045 7.986 0.55 18.68 108 VAL A CA 1
ATOM 668 C CA B VAL A 1 108 ? 8.762 40.215 7.991 0.45 19.41 108 VAL A CA 1
ATOM 669 C C A VAL A 1 108 ? 8.248 38.687 8.555 0.55 18.18 108 VAL A C 1
ATOM 670 C C B VAL A 1 108 ? 8.429 38.742 8.151 0.45 19.15 108 VAL A C 1
ATOM 671 O O A VAL A 1 108 ? 7.117 38.459 9.016 0.55 18.21 108 VAL A O 1
ATOM 672 O O B VAL A 1 108 ? 7.328 38.317 7.795 0.45 18.89 108 VAL A O 1
ATOM 679 N N A SER A 1 109 ? 9.234 37.794 8.563 0.55 18.27 109 SER A N 1
ATOM 680 N N B SER A 1 109 ? 9.368 37.960 8.677 0.45 18.94 109 SER A N 1
ATOM 681 C CA A SER A 1 109 ? 9.146 36.477 9.180 0.55 19.08 109 SER A CA 1
ATOM 682 C CA B SER A 1 109 ? 9.142 36.533 8.853 0.45 19.61 109 SER A CA 1
ATOM 683 C C A SER A 1 109 ? 7.800 35.778 8.972 0.55 19.01 109 SER A C 1
ATOM 684 C C B SER A 1 109 ? 7.907 36.273 9.715 0.45 19.16 109 SER A C 1
ATOM 685 O O A SER A 1 109 ? 7.328 35.691 7.832 0.55 19.36 109 SER A O 1
ATOM 686 O O B SER A 1 109 ? 7.532 37.089 10.558 0.45 20.23 109 SER A O 1
ATOM 691 N N A TYR A 1 110 ? 7.217 35.213 10.028 0.55 17.91 110 TYR A N 1
ATOM 692 N N B TYR A 1 110 ? 7.262 35.132 9.458 0.45 18.45 110 TYR A N 1
ATOM 693 C CA A TYR A 1 110 ? 5.976 34.454 9.951 0.55 19.74 110 TYR A CA 1
ATOM 694 C CA B TYR A 1 110 ? 6.094 34.582 10.169 0.45 21.24 110 TYR A CA 1
ATOM 695 C C A TYR A 1 110 ? 4.833 35.428 10.114 0.55 18.61 110 TYR A C 1
ATOM 696 C C B TYR A 1 110 ? 4.881 35.538 10.171 0.45 20.60 110 TYR A C 1
ATOM 697 O O A TYR A 1 110 ? 4.530 35.914 11.211 0.55 17.09 110 TYR A O 1
ATOM 698 O O B TYR A 1 110 ? 4.509 36.089 11.216 0.45 19.46 110 TYR A O 1
ATOM 715 N N . SER A 1 111 ? 4.218 35.684 9.002 1.00 20.46 111 SER A N 1
ATOM 716 C CA . SER A 1 111 ? 3.138 36.646 8.840 1.00 20.29 111 SER A CA 1
ATOM 717 C C . SER A 1 111 ? 2.036 36.007 8.000 1.00 21.76 111 SER A C 1
ATOM 718 O O . SER A 1 111 ? 1.732 36.455 6.896 1.00 23.13 111 SER A O 1
ATOM 721 N N . PRO A 1 112 ? 1.391 34.953 8.521 1.00 21.82 112 PRO A N 1
ATOM 722 C CA . PRO A 1 112 ? 0.468 34.156 7.690 1.00 23.72 112 PRO A CA 1
ATOM 723 C C . PRO A 1 112 ? -0.812 34.869 7.334 1.00 23.34 112 PRO A C 1
ATOM 724 O O . PRO A 1 112 ? -1.427 34.514 6.323 1.00 26.01 112 PRO A O 1
ATOM 728 N N . ILE A 1 113 ? -1.262 35.817 8.152 1.00 21.01 113 ILE A N 1
ATOM 729 C CA . ILE A 1 113 ? -2.498 36.541 7.885 1.00 21.49 113 ILE A CA 1
ATOM 730 C C . ILE A 1 113 ? -2.233 37.815 7.101 1.00 19.57 113 ILE A C 1
ATOM 731 O O . ILE A 1 113 ? -2.857 38.064 6.062 1.00 19.89 113 ILE A O 1
ATOM 736 N N . THR A 1 114 ? -1.274 38.625 7.561 1.00 18.14 114 THR A N 1
ATOM 737 C CA . THR A 1 114 ? -1.004 39.881 6.874 1.00 17.34 114 THR A CA 1
ATOM 738 C C . THR A 1 114 ? -0.506 39.667 5.445 1.00 17.64 114 THR A C 1
ATOM 739 O O . THR A 1 114 ? -0.760 40.509 4.584 1.00 18.17 114 THR A O 1
ATOM 743 N N . GLN A 1 115 ? 0.161 38.546 5.170 1.00 18.46 115 GLN A N 1
ATOM 744 C CA . GLN A 1 115 ? 0.620 38.338 3.789 1.00 20.13 115 GLN A CA 1
ATOM 745 C C . GLN A 1 115 ? -0.544 38.148 2.837 1.00 21.18 115 GLN A C 1
ATOM 746 O O . GLN A 1 115 ? -0.350 38.277 1.630 1.00 23.23 115 GLN A O 1
ATOM 752 N N . LYS A 1 116 ? -1.744 37.877 3.317 1.00 21.07 116 LYS A N 1
ATOM 753 C CA . LYS A 1 116 ? -2.910 37.699 2.454 1.00 23.27 116 LYS A CA 1
ATOM 754 C C . LYS A 1 116 ? -3.673 38.986 2.132 1.00 23.16 116 LYS A C 1
ATOM 755 O O . LYS A 1 116 ? -4.534 38.958 1.239 1.00 25.23 116 LYS A O 1
ATOM 761 N N . HIS A 1 117 ? -3.391 40.091 2.834 1.00 20.79 117 HIS A N 1
ATOM 762 C CA . HIS A 1 117 ? -4.297 41.228 2.870 1.00 20.34 117 HIS A CA 1
ATOM 763 C C . HIS A 1 117 ? -3.649 42.567 2.548 1.00 20.60 117 HIS A C 1
ATOM 764 O O . HIS A 1 117 ? -4.240 43.606 2.836 1.00 22.19 117 HIS A O 1
ATOM 771 N N . ALA A 1 118 ? -2.465 42.584 1.943 1.00 21.16 118 ALA A N 1
ATOM 772 C CA . ALA A 1 118 ? -1.840 43.877 1.680 1.00 22.87 118 ALA A CA 1
ATOM 773 C C . ALA A 1 118 ? -2.655 44.737 0.703 1.00 22.90 118 ALA A C 1
ATOM 774 O O . ALA A 1 118 ? -2.663 45.971 0.808 1.00 24.03 118 ALA A O 1
ATOM 776 N N . ALA A 1 119 ? -3.334 44.133 -0.277 1.00 25.41 119 ALA A N 1
ATOM 777 C CA . ALA A 1 119 ? -4.002 44.965 -1.280 1.00 26.29 119 ALA A CA 1
ATOM 778 C C . ALA A 1 119 ? -5.100 45.820 -0.656 1.00 27.41 119 ALA A C 1
ATOM 779 O O . ALA A 1 119 ? -5.235 47.011 -0.974 1.00 29.28 119 ALA A O 1
ATOM 781 N N . GLY A 1 120 ? -5.905 45.229 0.221 1.00 26.95 120 GLY A N 1
ATOM 782 C CA . GLY A 1 120 ? -7.003 45.947 0.830 1.00 27.16 120 GLY A CA 1
ATOM 783 C C . GLY A 1 120 ? -6.774 46.404 2.254 1.00 23.64 120 GLY A C 1
ATOM 784 O O . GLY A 1 120 ? -7.629 47.104 2.808 1.00 26.94 120 GLY A O 1
ATOM 785 N N . GLY A 1 121 ? -5.646 46.047 2.863 1.00 20.68 121 GLY A N 1
ATOM 786 C CA . GLY A 1 121 ? -5.372 46.415 4.223 1.00 20.11 121 GLY A CA 1
ATOM 787 C C . GLY A 1 121 ? -6.161 45.554 5.209 1.00 18.53 121 GLY A C 1
ATOM 788 O O . GLY A 1 121 ? -6.867 44.602 4.852 1.00 20.09 121 GLY A O 1
ATOM 789 N N . MET A 1 122 ? -5.995 45.882 6.497 1.00 17.41 122 MET A N 1
ATOM 790 C CA . MET A 1 122 ? -6.684 45.157 7.570 1.00 16.88 122 MET A CA 1
ATOM 791 C C . MET A 1 122 ? -7.125 46.154 8.628 1.00 16.26 122 MET A C 1
ATOM 792 O O . MET A 1 122 ? -6.447 47.154 8.873 1.00 16.85 122 MET A O 1
ATOM 797 N N . THR A 1 123 ? -8.235 45.845 9.301 1.00 16.07 123 THR A N 1
ATOM 798 C CA . THR A 1 123 ? -8.612 46.683 10.431 1.00 16.15 123 THR A CA 1
ATOM 799 C C . THR A 1 123 ? -7.663 46.475 11.613 1.00 15.18 123 THR A C 1
ATOM 800 O O . THR A 1 123 ? -6.976 45.441 11.728 1.00 15.12 123 THR A O 1
ATOM 804 N N . VAL A 1 124 ? -7.639 47.457 12.526 1.00 15.04 124 VAL A N 1
ATOM 805 C CA . VAL A 1 124 ? -6.866 47.332 13.744 1.00 15.05 124 VAL A CA 1
ATOM 806 C C . VAL A 1 124 ? -7.267 46.063 14.507 1.00 14.66 124 VAL A C 1
ATOM 807 O O . VAL A 1 124 ? -6.399 45.316 14.988 1.00 14.69 124 VAL A O 1
ATOM 811 N N . ALA A 1 125 ? -8.575 45.788 14.626 1.00 15.21 125 ALA A N 1
ATOM 812 C CA . ALA A 1 125 ? -9.010 44.583 15.324 1.00 15.99 125 ALA A CA 1
ATOM 813 C C . ALA A 1 125 ? -8.510 43.325 14.631 1.00 15.36 125 ALA A C 1
ATOM 814 O O . ALA A 1 125 ? -8.130 42.359 15.298 1.00 16.15 125 ALA A O 1
ATOM 816 N N . ALA A 1 126 ? -8.552 43.284 13.296 1.00 15.25 126 ALA A N 1
ATOM 817 C CA . ALA A 1 126 ? -8.076 42.091 12.598 1.00 15.39 126 ALA A CA 1
ATOM 818 C C . ALA A 1 126 ? -6.574 41.895 12.814 1.00 14.68 126 ALA A C 1
ATOM 819 O O . ALA A 1 126 ? -6.089 40.755 12.899 1.00 14.98 126 ALA A O 1
ATOM 821 N N . LEU A 1 127 ? -5.817 42.984 12.863 1.00 14.37 127 LEU A N 1
ATOM 822 C CA . LEU A 1 127 ? -4.384 42.899 13.160 1.00 14.41 127 LEU A CA 1
ATOM 823 C C . LEU A 1 127 ? -4.138 42.366 14.571 1.00 13.91 127 LEU A C 1
ATOM 824 O O . LEU A 1 127 ? -3.251 41.536 14.776 1.00 14.14 127 LEU A O 1
ATOM 829 N N . CYS A 1 128 ? -4.904 42.841 15.557 1.00 14.30 128 CYS A N 1
ATOM 830 C CA . CYS A 1 128 ? -4.749 42.311 16.919 1.00 14.35 128 CYS A CA 1
ATOM 831 C C . CYS A 1 128 ? -5.026 40.824 16.952 1.00 14.03 128 CYS A C 1
ATOM 832 O O . CYS A 1 128 ? -4.264 40.055 17.555 1.00 14.59 128 CYS A O 1
ATOM 835 N N . ALA A 1 129 ? -6.108 40.394 16.297 1.00 14.32 129 ALA A N 1
ATOM 836 C CA . ALA A 1 129 ? -6.449 38.982 16.310 1.00 14.73 129 ALA A CA 1
ATOM 837 C C . ALA A 1 129 ? -5.334 38.167 15.654 1.00 14.70 129 ALA A C 1
ATOM 838 O O . ALA A 1 129 ? -4.971 37.083 16.133 1.00 15.47 129 ALA A O 1
ATOM 840 N N . ALA A 1 130 ? -4.771 38.663 14.536 1.00 14.43 130 ALA A N 1
ATOM 841 C CA . ALA A 1 130 ? -3.705 37.918 13.869 1.00 15.21 130 ALA A CA 1
ATOM 842 C C . ALA A 1 130 ? -2.469 37.838 14.749 1.00 14.50 130 ALA A C 1
ATOM 843 O O . ALA A 1 130 ? -1.793 36.789 14.794 1.00 14.71 130 ALA A O 1
ATOM 845 N N . ALA A 1 131 ? -2.132 38.938 15.428 1.00 14.23 131 ALA A N 1
ATOM 846 C CA . ALA A 1 131 ? -0.955 38.958 16.289 1.00 14.47 131 ALA A CA 1
ATOM 847 C C . ALA A 1 131 ? -1.084 37.989 17.455 1.00 14.35 131 ALA A C 1
ATOM 848 O O . ALA A 1 131 ? -0.100 37.349 17.833 1.00 15.04 131 ALA A O 1
ATOM 850 N N . VAL A 1 132 ? -2.277 37.895 18.048 1.00 13.95 132 VAL A N 1
ATOM 851 C CA . VAL A 1 132 ? -2.474 37.010 19.197 1.00 14.32 132 VAL A CA 1
ATOM 852 C C . VAL A 1 132 ? -2.709 35.573 18.783 1.00 14.60 132 VAL A C 1
ATOM 853 O O . VAL A 1 132 ? -2.084 34.645 19.321 1.00 15.92 132 VAL A O 1
ATOM 857 N N . ARG A 1 133 ? -3.639 35.350 17.841 1.00 14.74 133 ARG A N 1
ATOM 858 C CA . ARG A 1 133 ? -4.015 33.977 17.502 1.00 15.64 133 ARG A CA 1
ATOM 859 C C . ARG A 1 133 ? -2.910 33.234 16.765 1.00 15.12 133 ARG A C 1
ATOM 860 O O . ARG A 1 133 ? -2.696 32.022 16.998 1.00 16.02 133 ARG A O 1
ATOM 868 N N . HIS A 1 134 ? -2.215 33.939 15.862 1.00 15.31 134 HIS A N 1
ATOM 869 C CA . HIS A 1 134 ? -1.270 33.339 14.937 1.00 15.82 134 HIS A CA 1
ATOM 870 C C . HIS A 1 134 ? 0.144 33.847 15.150 1.00 15.36 134 HIS A C 1
ATOM 871 O O . HIS A 1 134 ? 1.061 33.416 14.442 1.00 16.98 134 HIS A O 1
ATOM 878 N N . SER A 1 135 ? 0.356 34.771 16.072 1.00 14.87 135 SER A N 1
ATOM 879 C CA . SER A 1 135 ? 1.669 35.353 16.288 1.00 15.07 135 SER A CA 1
ATOM 880 C C . SER A 1 135 ? 2.176 36.144 15.079 1.00 15.51 135 SER A C 1
ATOM 881 O O . SER A 1 135 ? 3.381 36.326 14.921 1.00 17.28 135 SER A O 1
ATOM 884 N N . ASP A 1 136 ? 1.264 36.662 14.273 1.00 15.07 136 ASP A N 1
ATOM 885 C CA . ASP A 1 136 ? 1.647 37.315 13.016 1.00 15.46 136 ASP A CA 1
ATOM 886 C C . ASP A 1 136 ? 2.596 38.491 13.287 1.00 15.04 136 ASP A C 1
ATOM 887 O O . ASP A 1 136 ? 2.252 39.438 13.995 1.00 15.06 136 ASP A O 1
ATOM 892 N N A ASN A 1 137 ? 3.829 38.365 12.765 0.51 16.02 137 ASN A N 1
ATOM 893 N N B ASN A 1 137 ? 3.774 38.447 12.689 0.49 15.43 137 ASN A N 1
ATOM 894 C CA A ASN A 1 137 ? 4.900 39.321 13.049 0.51 15.71 137 ASN A CA 1
ATOM 895 C CA B ASN A 1 137 ? 4.823 39.371 13.079 0.49 15.44 137 ASN A CA 1
ATOM 896 C C A ASN A 1 137 ? 4.601 40.696 12.463 0.51 14.80 137 ASN A C 1
ATOM 897 C C B ASN A 1 137 ? 4.701 40.726 12.405 0.49 15.04 137 ASN A C 1
ATOM 898 O O A ASN A 1 137 ? 4.735 41.719 13.152 0.51 13.96 137 ASN A O 1
ATOM 899 O O B ASN A 1 137 ? 5.065 41.761 12.988 0.49 14.67 137 ASN A O 1
ATOM 908 N N . THR A 1 138 ? 4.208 40.746 11.180 1.00 15.13 138 THR A N 1
ATOM 909 C CA . THR A 1 138 ? 3.917 42.032 10.561 1.00 15.80 138 THR A CA 1
ATOM 910 C C . THR A 1 138 ? 2.729 42.693 11.235 1.00 14.33 138 THR A C 1
ATOM 911 O O . THR A 1 138 ? 2.736 43.914 11.407 1.00 14.68 138 THR A O 1
ATOM 915 N N . ALA A 1 139 ? 1.722 41.906 11.620 1.00 14.52 139 ALA A N 1
ATOM 916 C CA . ALA A 1 139 ? 0.612 42.513 12.346 1.00 14.12 139 ALA A CA 1
ATOM 917 C C . ALA A 1 139 ? 1.110 43.216 13.600 1.00 13.68 139 ALA A C 1
ATOM 918 O O . ALA A 1 139 ? 0.681 44.328 13.909 1.00 14.15 139 ALA A O 1
ATOM 920 N N . ALA A 1 140 ? 2.004 42.560 14.338 1.00 14.00 140 ALA A N 1
ATOM 921 C CA . ALA A 1 140 ? 2.558 43.188 15.523 1.00 14.32 140 ALA A CA 1
ATOM 922 C C . ALA A 1 140 ? 3.294 44.477 15.197 1.00 13.97 140 ALA A C 1
ATOM 923 O O . ALA A 1 140 ? 3.133 45.484 15.901 1.00 14.67 140 ALA A O 1
ATOM 925 N N . ASN A 1 141 ? 4.118 44.475 14.137 1.00 14.16 141 ASN A N 1
ATOM 926 C CA . ASN A 1 141 ? 4.805 45.706 13.764 1.00 14.55 141 ASN A CA 1
ATOM 927 C C . ASN A 1 141 ? 3.839 46.815 13.385 1.00 14.48 141 ASN A C 1
ATOM 928 O O . ASN A 1 141 ? 4.065 47.985 13.736 1.00 14.96 141 ASN A O 1
ATOM 933 N N . LEU A 1 142 ? 2.765 46.492 12.663 1.00 14.53 142 LEU A N 1
ATOM 934 C CA . LEU A 1 142 ? 1.796 47.518 12.279 1.00 14.62 142 LEU A CA 1
ATOM 935 C C . LEU A 1 142 ? 1.080 48.080 13.507 1.00 14.33 142 LEU A C 1
ATOM 936 O O . LEU A 1 142 ? 0.779 49.278 13.564 1.00 15.31 142 LEU A O 1
ATOM 941 N N . LEU A 1 143 ? 0.796 47.224 14.492 1.00 14.22 143 LEU A N 1
ATOM 942 C CA . LEU A 1 143 ? 0.195 47.709 15.740 1.00 14.27 143 LEU A CA 1
ATOM 943 C C . LEU A 1 143 ? 1.192 48.548 16.539 1.00 14.27 143 LEU A C 1
ATOM 944 O O . LEU A 1 143 ? 0.795 49.566 17.132 1.00 14.66 143 LEU A O 1
ATOM 949 N N . LEU A 1 144 ? 2.482 48.159 16.562 1.00 14.51 144 LEU A N 1
ATOM 950 C CA . LEU A 1 144 ? 3.482 49.030 17.168 1.00 14.96 144 LEU A CA 1
ATOM 951 C C . LEU A 1 144 ? 3.491 50.392 16.487 1.00 15.26 144 LEU A C 1
ATOM 952 O O . LEU A 1 144 ? 3.569 51.428 17.163 1.00 15.79 144 LEU A O 1
ATOM 957 N N . ASP A 1 145 ? 3.377 50.431 15.143 1.00 15.25 145 ASP A N 1
ATOM 958 C CA . ASP A 1 145 ? 3.326 51.719 14.467 1.00 16.39 145 ASP A CA 1
ATOM 959 C C . ASP A 1 145 ? 2.131 52.527 14.950 1.00 16.30 145 ASP A C 1
ATOM 960 O O . ASP A 1 145 ? 2.248 53.744 15.184 1.00 17.09 145 ASP A O 1
ATOM 965 N N . GLN A 1 146 ? 0.968 51.879 15.073 1.00 16.58 146 GLN A N 1
ATOM 966 C CA . GLN A 1 146 ? -0.239 52.565 15.530 1.00 16.96 146 GLN A CA 1
ATOM 967 C C . GLN A 1 146 ? -0.069 53.139 16.937 1.00 16.91 146 GLN A C 1
ATOM 968 O O . GLN A 1 146 ? -0.579 54.228 17.230 1.00 19.28 146 GLN A O 1
ATOM 974 N N . LEU A 1 147 ? 0.673 52.447 17.793 1.00 15.94 147 LEU A N 1
ATOM 975 C CA . LEU A 1 147 ? 0.949 52.899 19.155 1.00 16.60 147 LEU A CA 1
ATOM 976 C C . LEU A 1 147 ? 2.080 53.908 19.232 1.00 16.01 147 LEU A C 1
ATOM 977 O O . LEU A 1 147 ? 2.281 54.492 20.302 1.00 17.63 147 LEU A O 1
ATOM 982 N N . ASP A 1 148 ? 2.839 54.088 18.163 1.00 15.87 148 ASP A N 1
ATOM 983 C CA . ASP A 1 148 ? 4.010 54.949 18.090 1.00 16.55 148 ASP A CA 1
ATOM 984 C C . ASP A 1 148 ? 5.259 54.316 18.690 1.00 16.14 148 ASP A C 1
ATOM 985 O O . ASP A 1 148 ? 6.175 55.051 19.066 1.00 18.40 148 ASP A O 1
ATOM 990 N N . GLY A 1 149 ? 5.342 52.988 18.713 1.00 16.03 149 GLY A N 1
ATOM 991 C CA . GLY A 1 149 ? 6.604 52.297 18.845 1.00 16.68 149 GLY A CA 1
ATOM 992 C C . GLY A 1 149 ? 6.829 51.531 20.136 1.00 15.89 149 GLY A C 1
ATOM 993 O O . GLY A 1 149 ? 6.017 51.564 21.063 1.00 15.56 149 GLY A O 1
ATOM 994 N N . PRO A 1 150 ? 7.978 50.835 20.203 1.00 16.51 150 PRO A N 1
ATOM 995 C CA . PRO A 1 150 ? 8.295 50.016 21.390 1.00 16.29 150 PRO A CA 1
ATOM 996 C C . PRO A 1 150 ? 8.308 50.778 22.707 1.00 15.98 150 PRO A C 1
ATOM 997 O O . PRO A 1 150 ? 7.834 50.247 23.717 1.00 15.88 150 PRO A O 1
ATOM 1001 N N . ALA A 1 151 ? 8.848 51.991 22.730 1.00 16.44 151 ALA A N 1
ATOM 1002 C CA . ALA A 1 151 ? 8.859 52.753 23.975 1.00 16.87 151 ALA A CA 1
ATOM 1003 C C . ALA A 1 151 ? 7.438 53.071 24.426 1.00 16.16 151 ALA A C 1
ATOM 1004 O O . ALA A 1 151 ? 7.142 53.065 25.626 1.00 16.43 151 ALA A O 1
ATOM 1006 N N . ALA A 1 152 ? 6.533 53.367 23.479 1.00 15.74 152 ALA A N 1
ATOM 1007 C CA . ALA A 1 152 ? 5.144 53.619 23.836 1.00 15.87 152 ALA A CA 1
ATOM 1008 C C . ALA A 1 152 ? 4.484 52.379 24.427 1.00 15.09 152 ALA A C 1
ATOM 1009 O O . ALA A 1 152 ? 3.683 52.471 25.366 1.00 15.51 152 ALA A O 1
ATOM 1011 N N . LEU A 1 153 ? 4.806 51.195 23.894 1.00 14.63 153 LEU A N 1
ATOM 1012 C CA . LEU A 1 153 ? 4.254 49.984 24.494 1.00 14.55 153 LEU A CA 1
ATOM 1013 C C . LEU A 1 153 ? 4.808 49.794 25.906 1.00 14.65 153 LEU A C 1
ATOM 1014 O O . LEU A 1 153 ? 4.083 49.386 26.818 1.00 14.57 153 LEU A O 1
ATOM 1019 N N . THR A 1 154 ? 6.097 50.076 26.091 1.00 14.82 154 THR A N 1
ATOM 1020 C CA . THR A 1 154 ? 6.711 49.982 27.408 1.00 14.85 154 THR A CA 1
ATOM 1021 C C . THR A 1 154 ? 6.028 50.935 28.399 1.00 14.63 154 THR A C 1
ATOM 1022 O O . THR A 1 154 ? 5.734 50.557 29.536 1.00 14.72 154 THR A O 1
ATOM 1026 N N . THR A 1 155 ? 5.731 52.164 27.967 1.00 14.89 155 THR A N 1
ATOM 1027 C CA . THR A 1 155 ? 4.990 53.105 28.804 1.00 15.38 155 THR A CA 1
ATOM 1028 C C . THR A 1 155 ? 3.627 52.545 29.184 1.00 15.42 155 THR A C 1
ATOM 1029 O O . THR A 1 155 ? 3.205 52.672 30.345 1.00 15.23 155 THR A O 1
ATOM 1033 N N . PHE A 1 156 ? 2.920 51.931 28.225 1.00 14.66 156 PHE A N 1
ATOM 1034 C CA . PHE A 1 156 ? 1.647 51.310 28.560 1.00 14.98 156 PHE A CA 1
ATOM 1035 C C . PHE A 1 156 ? 1.829 50.268 29.662 1.00 14.72 156 PHE A C 1
ATOM 1036 O O . PHE A 1 156 ? 1.060 50.226 30.627 1.00 15.02 156 PHE A O 1
ATOM 1044 N N . ALA A 1 157 ? 2.844 49.413 29.528 1.00 14.34 157 ALA A N 1
ATOM 1045 C CA . ALA A 1 157 ? 3.087 48.425 30.577 1.00 14.85 157 ALA A CA 1
ATOM 1046 C C . ALA A 1 157 ? 3.299 49.090 31.940 1.00 14.87 157 ALA A C 1
ATOM 1047 O O . ALA A 1 157 ? 2.759 48.632 32.961 1.00 15.09 157 ALA A O 1
ATOM 1049 N N . ARG A 1 158 ? 4.039 50.188 31.958 1.00 14.77 158 ARG A N 1
ATOM 1050 C CA . ARG A 1 158 ? 4.234 50.892 33.221 1.00 15.28 158 ARG A CA 1
ATOM 1051 C C . ARG A 1 158 ? 2.906 51.405 33.780 1.00 15.83 158 ARG A C 1
ATOM 1052 O O . ARG A 1 158 ? 2.715 51.422 35.002 1.00 17.04 158 ARG A O 1
ATOM 1060 N N . THR A 1 159 ? 1.984 51.857 32.920 1.00 15.68 159 THR A N 1
ATOM 1061 C CA . THR A 1 159 ? 0.700 52.351 33.399 1.00 16.96 159 THR A CA 1
ATOM 1062 C C . THR A 1 159 ? -0.153 51.268 34.032 1.00 17.14 159 THR A C 1
ATOM 1063 O O . THR A 1 159 ? -1.024 51.601 34.843 1.00 20.20 159 THR A O 1
ATOM 1067 N N . ILE A 1 160 ? 0.053 49.999 33.683 1.00 16.68 160 ILE A N 1
ATOM 1068 C CA . ILE A 1 160 ? -0.664 48.890 34.310 1.00 17.44 160 ILE A CA 1
ATOM 1069 C C . ILE A 1 160 ? 0.179 48.219 35.393 1.00 18.07 160 ILE A C 1
ATOM 1070 O O . ILE A 1 160 ? -0.106 47.091 35.800 1.00 19.60 160 ILE A O 1
ATOM 1075 N N . GLY A 1 161 ? 1.168 48.931 35.927 1.00 18.13 161 GLY A N 1
ATOM 1076 C CA . GLY A 1 161 ? 1.881 48.491 37.106 1.00 19.13 161 GLY A CA 1
ATOM 1077 C C . GLY A 1 161 ? 3.029 47.548 36.834 1.00 17.87 161 GLY A C 1
ATOM 1078 O O . GLY A 1 161 ? 3.591 46.994 37.784 1.00 19.81 161 GLY A O 1
ATOM 1079 N N . ASP A 1 162 ? 3.446 47.388 35.581 1.00 16.81 162 ASP A N 1
ATOM 1080 C CA . ASP A 1 162 ? 4.521 46.461 35.235 1.00 16.72 162 ASP A CA 1
ATOM 1081 C C . ASP A 1 162 ? 5.803 47.260 35.125 1.00 16.31 162 ASP A C 1
ATOM 1082 O O . ASP A 1 162 ? 5.940 48.084 34.210 1.00 17.40 162 ASP A O 1
ATOM 1087 N N . ASN A 1 163 ? 6.738 47.011 36.049 1.00 16.53 163 ASN A N 1
ATOM 1088 C CA . ASN A 1 163 ? 8.005 47.717 36.075 1.00 18.19 163 ASN A CA 1
ATOM 1089 C C . ASN A 1 163 ? 9.135 46.970 35.402 1.00 17.70 163 ASN A C 1
ATOM 1090 O O . ASN A 1 163 ? 10.261 47.471 35.376 1.00 22.25 163 ASN A O 1
ATOM 1095 N N . HIS A 1 164 ? 8.875 45.797 34.857 1.00 16.12 164 HIS A N 1
ATOM 1096 C CA . HIS A 1 164 ? 9.905 44.949 34.285 1.00 16.42 164 HIS A CA 1
ATOM 1097 C C . HIS A 1 164 ? 9.810 44.814 32.771 1.00 16.37 164 HIS A C 1
ATOM 1098 O O . HIS A 1 164 ? 10.847 44.741 32.104 1.00 18.81 164 HIS A O 1
ATOM 1105 N N . PHE A 1 165 ? 8.619 44.779 32.227 1.00 15.88 165 PHE A N 1
ATOM 1106 C CA . PHE A 1 165 ? 8.479 44.683 30.786 1.00 15.00 165 PHE A CA 1
ATOM 1107 C C . PHE A 1 165 ? 9.285 45.781 30.107 1.00 14.66 165 PHE A C 1
ATOM 1108 O O . PHE A 1 165 ? 9.159 46.962 30.452 1.00 15.24 165 PHE A O 1
ATOM 1116 N N . ARG A 1 166 ? 10.029 45.433 29.065 1.00 14.70 166 ARG A N 1
ATOM 1117 C CA . ARG A 1 166 ? 10.627 46.438 28.196 1.00 14.67 166 ARG A CA 1
ATOM 1118 C C . ARG A 1 166 ? 10.676 45.883 26.796 1.00 14.31 166 ARG A C 1
ATOM 1119 O O . ARG A 1 166 ? 11.201 44.793 26.574 1.00 15.52 166 ARG A O 1
ATOM 1127 N N . LEU A 1 167 ? 10.095 46.634 25.859 1.00 15.12 167 LEU A N 1
ATOM 1128 C CA . LEU A 1 167 ? 10.247 46.338 24.443 1.00 15.15 167 LEU A CA 1
ATOM 1129 C C . LEU A 1 167 ? 11.163 47.391 23.857 1.00 14.70 167 LEU A C 1
ATOM 1130 O O . LEU A 1 167 ? 10.938 48.594 24.014 1.00 16.30 167 LEU A O 1
ATOM 1135 N N . ASP A 1 168 ? 12.178 46.911 23.176 1.00 15.00 168 ASP A N 1
ATOM 1136 C CA . ASP A 1 168 ? 13.252 47.735 22.632 1.00 15.76 168 ASP A CA 1
ATOM 1137 C C . ASP A 1 168 ? 13.344 47.678 21.119 1.00 15.82 168 ASP A C 1
ATOM 1138 O O . ASP A 1 168 ? 13.778 48.668 20.497 1.00 18.36 168 ASP A O 1
ATOM 1143 N N . ARG A 1 169 ? 12.961 46.556 20.517 1.00 15.68 169 ARG A N 1
ATOM 1144 C CA . ARG A 1 169 ? 13.108 46.317 19.086 1.00 15.40 169 ARG A CA 1
ATOM 1145 C C . ARG A 1 169 ? 11.762 45.910 18.500 1.00 15.67 169 ARG A C 1
ATOM 1146 O O . ARG A 1 169 ? 10.808 45.611 19.207 1.00 18.07 169 ARG A O 1
ATOM 1154 N N . ARG A 1 170 ? 11.699 45.916 17.180 1.00 16.51 170 ARG A N 1
ATOM 1155 C CA . ARG A 1 170 ? 10.559 45.457 16.399 1.00 16.39 170 ARG A CA 1
ATOM 1156 C C . ARG A 1 170 ? 10.827 44.055 15.851 1.00 16.80 170 ARG A C 1
ATOM 1157 O O . ARG A 1 170 ? 11.932 43.526 15.940 1.00 18.91 170 ARG A O 1
ATOM 1165 N N . GLU A 1 171 ? 9.796 43.439 15.283 1.00 15.75 171 GLU A N 1
ATOM 1166 C CA . GLU A 1 171 ? 9.990 42.140 14.656 1.00 16.36 171 GLU A CA 1
ATOM 1167 C C . GLU A 1 171 ? 10.775 42.309 13.352 1.00 18.46 171 GLU A C 1
ATOM 1168 O O . GLU A 1 171 ? 10.563 43.286 12.627 1.00 19.08 171 GLU A O 1
ATOM 1174 N N . PRO A 1 172 ? 11.686 41.387 13.024 1.00 20.59 172 PRO A N 1
ATOM 1175 C CA . PRO A 1 172 ? 11.929 40.115 13.701 1.00 22.19 172 PRO A CA 1
ATOM 1176 C C . PRO A 1 172 ? 13.183 40.145 14.613 1.00 20.99 172 PRO A C 1
ATOM 1177 O O . PRO A 1 172 ? 13.707 39.108 14.982 1.00 27.34 172 PRO A O 1
ATOM 1181 N N . GLU A 1 173 ? 13.633 41.327 15.001 1.00 19.27 173 GLU A N 1
ATOM 1182 C CA . GLU A 1 173 ? 14.923 41.507 15.663 1.00 19.42 173 GLU A CA 1
ATOM 1183 C C . GLU A 1 173 ? 14.879 41.265 17.169 1.00 18.61 173 GLU A C 1
ATOM 1184 O O . GLU A 1 173 ? 15.930 41.171 17.798 1.00 22.73 173 GLU A O 1
ATOM 1190 N N . LEU A 1 174 ? 13.706 41.222 17.772 1.00 16.98 174 LEU A N 1
ATOM 1191 C CA . LEU A 1 174 ? 13.603 41.170 19.225 1.00 16.68 174 LEU A CA 1
ATOM 1192 C C . LEU A 1 174 ? 13.760 39.765 19.800 1.00 16.20 174 LEU A C 1
ATOM 1193 O O . LEU A 1 174 ? 13.588 39.594 21.013 1.00 17.44 174 LEU A O 1
ATOM 1198 N N . ASN A 1 175 ? 14.110 38.767 18.987 1.00 17.24 175 ASN A N 1
ATOM 1199 C CA . ASN A 1 175 ? 14.161 37.365 19.381 1.00 17.66 175 ASN A CA 1
ATOM 1200 C C . ASN A 1 175 ? 15.578 36.819 19.557 1.00 17.07 175 ASN A C 1
ATOM 1201 O O . ASN A 1 175 ? 15.749 35.598 19.677 1.00 18.26 175 ASN A O 1
ATOM 1206 N N . THR A 1 176 ? 16.588 37.694 19.618 1.00 16.81 176 THR A N 1
ATOM 1207 C CA . THR A 1 176 ? 17.973 37.247 19.740 1.00 16.92 176 THR A CA 1
ATOM 1208 C C . THR A 1 176 ? 18.260 36.555 21.074 1.00 15.93 176 THR A C 1
ATOM 1209 O O . THR A 1 176 ? 19.123 35.666 21.136 1.00 16.56 176 THR A O 1
ATOM 1213 N N . ALA A 1 177 ? 17.563 36.967 22.131 1.00 15.46 177 ALA A N 1
ATOM 1214 C CA . ALA A 1 177 ? 17.554 36.259 23.412 1.00 15.61 177 ALA A CA 1
ATOM 1215 C C . ALA A 1 177 ? 18.945 36.003 23.985 1.00 15.34 177 ALA A C 1
ATOM 1216 O O . ALA A 1 177 ? 19.184 34.975 24.625 1.00 16.03 177 ALA A O 1
ATOM 1218 N N . ILE A 1 178 ? 19.850 36.958 23.810 1.00 15.46 178 ILE A N 1
ATOM 1219 C CA . ILE A 1 178 ? 21.233 36.738 24.239 1.00 15.48 178 ILE A CA 1
ATOM 1220 C C . ILE A 1 178 ? 21.273 36.735 25.763 1.00 15.67 178 ILE A C 1
ATOM 1221 O O . ILE A 1 178 ? 20.765 37.679 26.396 1.00 15.94 178 ILE A O 1
ATOM 1226 N N . PRO A 1 179 ? 21.844 35.709 26.409 1.00 15.93 179 PRO A N 1
ATOM 1227 C CA . PRO A 1 179 ? 21.809 35.645 27.881 1.00 16.89 179 PRO A CA 1
ATOM 1228 C C . PRO A 1 179 ? 22.399 36.902 28.515 1.00 16.25 179 PRO A C 1
ATOM 1229 O O . PRO A 1 179 ? 23.505 37.331 28.197 1.00 16.29 179 PRO A O 1
ATOM 1233 N N . GLY A 1 180 ? 21.627 37.502 29.418 1.00 16.58 180 GLY A N 1
ATOM 1234 C CA . GLY A 1 180 ? 21.998 38.686 30.144 1.00 17.38 180 GLY A CA 1
ATOM 1235 C C . GLY A 1 180 ? 21.604 39.983 29.473 1.00 16.37 180 GLY A C 1
ATOM 1236 O O . GLY A 1 180 ? 21.644 41.041 30.114 1.00 17.98 180 GLY A O 1
ATOM 1237 N N . ASP A 1 181 ? 21.229 39.944 28.199 1.00 15.82 181 ASP A N 1
ATOM 1238 C CA . ASP A 1 181 ? 20.856 41.169 27.492 1.00 15.38 181 ASP A CA 1
ATOM 1239 C C . ASP A 1 181 ? 19.468 41.576 27.971 1.00 15.25 181 ASP A C 1
ATOM 1240 O O . ASP A 1 181 ? 18.535 40.770 27.905 1.00 15.90 181 ASP A O 1
ATOM 1245 N N . PRO A 1 182 ? 19.293 42.793 28.482 1.00 15.64 182 PRO A N 1
ATOM 1246 C CA . PRO A 1 182 ? 17.983 43.168 29.042 1.00 16.26 182 PRO A CA 1
ATOM 1247 C C . PRO A 1 182 ? 16.957 43.569 27.985 1.00 15.47 182 PRO A C 1
ATOM 1248 O O . PRO A 1 182 ? 15.782 43.761 28.322 1.00 15.67 182 PRO A O 1
ATOM 1252 N N . ARG A 1 183 ? 17.369 43.740 26.729 1.00 15.16 183 ARG A N 1
ATOM 1253 C CA . ARG A 1 183 ? 16.410 44.180 25.724 1.00 15.11 183 ARG A CA 1
ATOM 1254 C C . ARG A 1 183 ? 15.291 43.156 25.544 1.00 14.34 183 ARG A C 1
ATOM 1255 O O . ARG A 1 183 ? 15.525 41.948 25.493 1.00 15.12 183 ARG A O 1
ATOM 1263 N N . ASP A 1 184 ? 14.058 43.655 25.415 1.00 14.10 184 ASP A N 1
ATOM 1264 C CA . ASP A 1 184 ? 12.922 42.790 25.034 1.00 14.23 184 ASP A CA 1
ATOM 1265 C C . ASP A 1 184 ? 12.698 41.667 26.041 1.00 13.84 184 ASP A C 1
ATOM 1266 O O . ASP A 1 184 ? 12.420 40.512 25.677 1.00 14.86 184 ASP A O 1
ATOM 1271 N N . THR A 1 185 ? 12.791 42.016 27.322 1.00 14.19 185 THR A N 1
ATOM 1272 C CA . THR A 1 185 ? 12.640 41.077 28.430 1.00 13.98 185 THR A CA 1
ATOM 1273 C C . THR A 1 185 ? 11.499 41.472 29.364 1.00 13.72 185 THR A C 1
ATOM 1274 O O . THR A 1 185 ? 11.022 42.609 29.357 1.00 14.73 185 THR A O 1
ATOM 1278 N N . THR A 1 186 ? 11.084 40.496 30.170 1.00 14.14 186 THR A N 1
ATOM 1279 C CA . THR A 1 186 ? 10.226 40.729 31.319 1.00 14.55 186 THR A CA 1
ATOM 1280 C C . THR A 1 186 ? 10.599 39.725 32.397 1.00 14.15 186 THR A C 1
ATOM 1281 O O . THR A 1 186 ? 11.561 38.970 32.241 1.00 15.71 186 THR A O 1
ATOM 1285 N N . THR A 1 187 ? 9.863 39.726 33.508 1.00 14.44 187 THR A N 1
ATOM 1286 C CA . THR A 1 187 ? 9.978 38.629 34.465 1.00 14.62 187 THR A CA 1
ATOM 1287 C C . THR A 1 187 ? 8.697 37.818 34.442 1.00 14.44 187 THR A C 1
ATOM 1288 O O . THR A 1 187 ? 7.624 38.330 34.082 1.00 14.54 187 THR A O 1
ATOM 1292 N N . PRO A 1 188 ? 8.749 36.548 34.853 1.00 14.21 188 PRO A N 1
ATOM 1293 C CA . PRO A 1 188 ? 7.510 35.756 34.867 1.00 14.80 188 PRO A CA 1
ATOM 1294 C C . PRO A 1 188 ? 6.432 36.367 35.746 1.00 14.93 188 PRO A C 1
ATOM 1295 O O . PRO A 1 188 ? 5.252 36.371 35.372 1.00 14.90 188 PRO A O 1
ATOM 1299 N N . ALA A 1 189 ? 6.802 36.852 36.925 1.00 14.96 189 ALA A N 1
ATOM 1300 C CA . ALA A 1 189 ? 5.836 37.472 37.829 1.00 15.56 189 ALA A CA 1
ATOM 1301 C C . ALA A 1 189 ? 5.253 38.736 37.207 1.00 14.97 189 ALA A C 1
ATOM 1302 O O . ALA A 1 189 ? 4.052 38.981 37.323 1.00 16.08 189 ALA A O 1
ATOM 1304 N N . ALA A 1 190 ? 6.086 39.577 36.592 1.00 15.00 190 ALA A N 1
ATOM 1305 C CA . ALA A 1 190 ? 5.537 40.792 36.001 1.00 15.83 190 ALA A CA 1
ATOM 1306 C C . ALA A 1 190 ? 4.554 40.461 34.900 1.00 14.86 190 ALA A C 1
ATOM 1307 O O . ALA A 1 190 ? 3.488 41.083 34.797 1.00 15.39 190 ALA A O 1
ATOM 1309 N N . MET A 1 191 ? 4.887 39.485 34.061 1.00 14.78 191 MET A N 1
ATOM 1310 C CA . MET A 1 191 ? 3.980 39.135 32.984 1.00 14.81 191 MET A CA 1
ATOM 1311 C C . MET A 1 191 ? 2.703 38.501 33.515 1.00 14.80 191 MET A C 1
ATOM 1312 O O . MET A 1 191 ? 1.614 38.785 33.005 1.00 15.55 191 MET A O 1
ATOM 1317 N N . GLY A 1 192 ? 2.813 37.629 34.510 1.00 15.50 192 GLY A N 1
ATOM 1318 C CA . GLY A 1 192 ? 1.603 37.031 35.068 1.00 16.25 192 GLY A CA 1
ATOM 1319 C C . GLY A 1 192 ? 0.675 38.068 35.676 1.00 15.90 192 GLY A C 1
ATOM 1320 O O . GLY A 1 192 ? -0.544 37.997 35.525 1.00 16.49 192 GLY A O 1
ATOM 1321 N N . ARG A 1 193 ? 1.242 39.045 36.385 1.00 16.05 193 ARG A N 1
ATOM 1322 C CA . ARG A 1 193 ? 0.426 40.082 37.000 1.00 16.33 193 ARG A CA 1
ATOM 1323 C C . ARG A 1 193 ? -0.153 41.037 35.961 1.00 15.81 193 ARG A C 1
ATOM 1324 O O . ARG A 1 193 ? -1.283 41.508 36.127 1.00 16.54 193 ARG A O 1
ATOM 1332 N N . SER A 1 194 ? 0.583 41.309 34.878 1.00 15.54 194 SER A N 1
ATOM 1333 C CA . SER A 1 194 ? 0.021 42.085 33.775 1.00 15.58 194 SER A CA 1
ATOM 1334 C C . SER A 1 194 ? -1.107 41.346 33.083 1.00 15.15 194 SER A C 1
ATOM 1335 O O . SER A 1 194 ? -2.132 41.956 32.743 1.00 15.68 194 SER A O 1
ATOM 1338 N N . LEU A 1 195 ? -0.942 40.044 32.853 1.00 15.44 195 LEU A N 1
ATOM 1339 C CA . LEU A 1 195 ? -2.023 39.277 32.251 1.00 16.12 195 LEU A CA 1
ATOM 1340 C C . LEU A 1 195 ? -3.260 39.304 33.150 1.00 16.32 195 LEU A C 1
ATOM 1341 O O . LEU A 1 195 ? -4.388 39.430 32.666 1.00 16.68 195 LEU A O 1
ATOM 1346 N N . GLN A 1 196 ? -3.075 39.202 34.465 1.00 16.42 196 GLN A N 1
ATOM 1347 C CA . GLN A 1 196 ? -4.223 39.314 35.355 1.00 17.37 196 GLN A CA 1
ATOM 1348 C C . GLN A 1 196 ? -4.936 40.647 35.157 1.00 16.93 196 GLN A C 1
ATOM 1349 O O . GLN A 1 196 ? -6.159 40.686 34.994 1.00 17.53 196 GLN A O 1
ATOM 1355 N N . ARG A 1 197 ? -4.193 41.750 35.159 1.00 16.16 197 ARG A N 1
ATOM 1356 C CA . ARG A 1 197 ? -4.834 43.063 35.037 1.00 16.32 197 ARG A CA 1
ATOM 1357 C C . ARG A 1 197 ? -5.564 43.224 33.710 1.00 15.87 197 ARG A C 1
ATOM 1358 O O . ARG A 1 197 ? -6.646 43.816 33.652 1.00 16.91 197 ARG A O 1
ATOM 1366 N N . LEU A 1 198 ? -4.964 42.729 32.630 1.00 15.18 198 LEU A N 1
ATOM 1367 C CA . LEU A 1 198 ? -5.535 42.860 31.294 1.00 15.35 198 LEU A CA 1
ATOM 1368 C C . LEU A 1 198 ? -6.718 41.921 31.066 1.00 15.85 198 LEU A C 1
ATOM 1369 O O . LEU A 1 198 ? -7.763 42.336 30.543 1.00 16.67 198 LEU A O 1
ATOM 1374 N N . ALA A 1 199 ? -6.539 40.633 31.351 1.00 16.23 199 ALA A N 1
ATOM 1375 C CA . ALA A 1 199 ? -7.532 39.609 31.008 1.00 16.80 199 ALA A CA 1
ATOM 1376 C C . ALA A 1 199 ? -8.600 39.416 32.064 1.00 16.85 199 ALA A C 1
ATOM 1377 O O . ALA A 1 199 ? -9.690 38.936 31.736 1.00 18.96 199 ALA A O 1
ATOM 1379 N N . LEU A 1 200 ? -8.318 39.769 33.312 1.00 17.49 200 LEU A N 1
ATOM 1380 C CA . LEU A 1 200 ? -9.252 39.535 34.416 1.00 18.15 200 LEU A CA 1
ATOM 1381 C C . LEU A 1 200 ? -9.629 40.803 35.165 1.00 18.61 200 LEU A C 1
ATOM 1382 O O . LEU A 1 200 ? -10.690 40.830 35.784 1.00 22.79 200 LEU A O 1
ATOM 1387 N N . GLY A 1 201 ? -8.819 41.846 35.110 1.00 18.45 201 GLY A N 1
ATOM 1388 C CA . GLY A 1 201 ? -8.963 43.061 35.872 1.00 18.16 201 GLY A CA 1
ATOM 1389 C C . GLY A 1 201 ? -9.577 44.196 35.075 1.00 17.81 201 GLY A C 1
ATOM 1390 O O . GLY A 1 201 ? -10.327 43.988 34.118 1.00 19.95 201 GLY A O 1
ATOM 1391 N N . ARG A 1 202 ? -9.236 45.420 35.472 1.00 17.56 202 ARG A N 1
ATOM 1392 C CA . ARG A 1 202 ? -9.818 46.621 34.883 1.00 18.90 202 ARG A CA 1
ATOM 1393 C C . ARG A 1 202 ? -8.801 47.492 34.153 1.00 17.83 202 ARG A C 1
ATOM 1394 O O . ARG A 1 202 ? -9.039 48.688 33.944 1.00 19.51 202 ARG A O 1
ATOM 1402 N N . ALA A 1 203 ? -7.702 46.919 33.684 1.00 17.31 203 ALA A N 1
ATOM 1403 C CA . ALA A 1 203 ? -6.875 47.694 32.761 1.00 17.34 203 ALA A CA 1
ATOM 1404 C C . ALA A 1 203 ? -7.656 48.104 31.525 1.00 16.65 203 ALA A C 1
ATOM 1405 O O . ALA A 1 203 ? -7.375 49.156 30.936 1.00 18.52 203 ALA A O 1
ATOM 1407 N N . LEU A 1 204 ? -8.635 47.290 31.138 1.00 16.70 204 LEU A N 1
ATOM 1408 C CA . LEU A 1 204 ? -9.515 47.528 30.013 1.00 16.35 204 LEU A CA 1
ATOM 1409 C C . LEU A 1 204 ? -10.960 47.557 30.500 1.00 17.19 204 LEU A C 1
ATOM 1410 O O . LEU A 1 204 ? -11.261 46.989 31.549 1.00 18.08 204 LEU A O 1
ATOM 1415 N N . PRO A 1 205 ? -11.873 48.189 29.766 1.00 17.62 205 PRO A N 1
ATOM 1416 C CA . PRO A 1 205 ? -13.305 48.005 30.072 1.00 18.75 205 PRO A CA 1
ATOM 1417 C C . PRO A 1 205 ? -13.689 46.545 29.867 1.00 16.88 205 PRO A C 1
ATOM 1418 O O . PRO A 1 205 ? -12.996 45.789 29.180 1.00 16.66 205 PRO A O 1
ATOM 1422 N N . ALA A 1 206 ? -14.848 46.170 30.411 1.00 17.25 206 ALA A N 1
ATOM 1423 C CA . ALA A 1 206 ? -15.272 44.770 30.361 1.00 17.12 206 ALA A CA 1
ATOM 1424 C C . ALA A 1 206 ? -15.368 44.253 28.929 1.00 16.30 206 ALA A C 1
ATOM 1425 O O . ALA A 1 206 ? -15.021 43.089 28.662 1.00 16.38 206 ALA A O 1
ATOM 1427 N N . GLU A 1 207 ? -15.839 45.090 27.992 1.00 16.22 207 GLU A N 1
ATOM 1428 C CA . GLU A 1 207 ? -15.953 44.635 26.612 1.00 16.30 207 GLU A CA 1
ATOM 1429 C C . GLU A 1 207 ? -14.574 44.298 26.033 1.00 15.82 207 GLU A C 1
ATOM 1430 O O . GLU A 1 207 ? -14.421 43.315 25.299 1.00 16.35 207 GLU A O 1
ATOM 1436 N N . GLY A 1 208 ? -13.576 45.148 26.307 1.00 16.00 208 GLY A N 1
ATOM 1437 C CA . GLY A 1 208 ? -12.227 44.903 25.810 1.00 16.75 208 GLY A CA 1
ATOM 1438 C C . GLY A 1 208 ? -11.548 43.728 26.491 1.00 15.54 208 GLY A C 1
ATOM 1439 O O . GLY A 1 208 ? -10.852 42.943 25.835 1.00 15.44 208 GLY A O 1
ATOM 1440 N N . ARG A 1 209 ? -11.717 43.598 27.813 1.00 15.43 209 ARG A N 1
ATOM 1441 C CA . ARG A 1 209 ? -11.206 42.437 28.525 1.00 16.08 209 ARG A CA 1
ATOM 1442 C C . ARG A 1 209 ? -11.759 41.150 27.904 1.00 14.97 209 ARG A C 1
ATOM 1443 O O . ARG A 1 209 ? -11.033 40.162 27.701 1.00 15.18 209 ARG A O 1
ATOM 1451 N N . ALA A 1 210 ? -13.056 41.154 27.600 1.00 14.99 210 ALA A N 1
ATOM 1452 C CA . ALA A 1 210 ? -13.689 39.970 27.045 1.00 14.88 210 ALA A CA 1
ATOM 1453 C C . ALA A 1 210 ? -13.103 39.638 25.672 1.00 14.51 210 ALA A C 1
ATOM 1454 O O . ALA A 1 210 ? -12.889 38.464 25.339 1.00 14.80 210 ALA A O 1
ATOM 1456 N N . LEU A 1 211 ? -12.875 40.671 24.854 1.00 14.58 211 LEU A N 1
ATOM 1457 C CA . LEU A 1 211 ? -12.303 40.465 23.527 1.00 14.59 211 LEU A CA 1
ATOM 1458 C C . LEU A 1 211 ? -10.875 39.916 23.621 1.00 14.53 211 LEU A C 1
ATOM 1459 O O . LEU A 1 211 ? -10.513 38.988 22.892 1.00 14.94 211 LEU A O 1
ATOM 1464 N N . LEU A 1 212 ? -10.058 40.471 24.517 1.00 14.40 212 LEU A N 1
ATOM 1465 C CA . LEU A 1 212 ? -8.708 39.945 24.692 1.00 14.41 212 LEU A CA 1
ATOM 1466 C C . LEU A 1 212 ? -8.747 38.470 25.060 1.00 14.06 212 LEU A C 1
ATOM 1467 O O . LEU A 1 212 ? -7.978 37.655 24.537 1.00 14.49 212 LEU A O 1
ATOM 1472 N N . CYS A 1 213 ? -9.627 38.096 26.001 1.00 14.55 213 CYS A N 1
ATOM 1473 C CA . CYS A 1 213 ? -9.725 36.698 26.387 1.00 14.83 213 CYS A CA 1
ATOM 1474 C C . CYS A 1 213 ? -10.169 35.826 25.224 1.00 14.77 213 CYS A C 1
ATOM 1475 O O . CYS A 1 213 ? -9.687 34.694 25.072 1.00 15.30 213 CYS A O 1
ATOM 1478 N N . ALA A 1 214 ? -11.070 36.337 24.374 1.00 14.74 214 ALA A N 1
ATOM 1479 C CA . ALA A 1 214 ? -11.480 35.594 23.191 1.00 15.49 214 ALA A CA 1
ATOM 1480 C C . ALA A 1 214 ? -10.309 35.365 22.238 1.00 14.90 214 ALA A C 1
ATOM 1481 O O . ALA A 1 214 ? -10.177 34.269 21.664 1.00 16.04 214 ALA A O 1
ATOM 1483 N N . TRP A 1 215 ? -9.465 36.386 22.034 1.00 14.97 215 TRP A N 1
ATOM 1484 C CA . TRP A 1 215 ? -8.301 36.211 21.184 1.00 14.97 215 TRP A CA 1
ATOM 1485 C C . TRP A 1 215 ? -7.349 35.180 21.792 1.00 14.55 215 TRP A C 1
ATOM 1486 O O . TRP A 1 215 ? -6.805 34.325 21.079 1.00 15.49 215 TRP A O 1
ATOM 1497 N N . LEU A 1 216 ? -7.104 35.262 23.115 1.00 14.71 216 LEU A N 1
ATOM 1498 C CA . LEU A 1 216 ? -6.227 34.295 23.775 1.00 14.94 216 LEU A CA 1
ATOM 1499 C C . LEU A 1 216 ? -6.761 32.872 23.647 1.00 14.74 216 LEU A C 1
ATOM 1500 O O . LEU A 1 216 ? -5.996 31.929 23.407 1.00 15.17 216 LEU A O 1
ATOM 1505 N N . ARG A 1 217 ? -8.068 32.681 23.826 1.00 14.90 217 ARG A N 1
ATOM 1506 C CA . ARG A 1 217 ? -8.641 31.352 23.640 1.00 16.13 217 ARG A CA 1
ATOM 1507 C C . ARG A 1 217 ? -8.479 30.860 22.212 1.00 16.47 217 ARG A C 1
ATOM 1508 O O . ARG A 1 217 ? -8.447 29.640 21.992 1.00 18.47 217 ARG A O 1
ATOM 1516 N N . GLY A 1 218 ? -8.372 31.781 21.248 1.00 16.10 218 GLY A N 1
ATOM 1517 C CA . GLY A 1 218 ? -8.183 31.437 19.860 1.00 16.66 218 GLY A CA 1
ATOM 1518 C C . GLY A 1 218 ? -6.742 31.261 19.452 1.00 16.54 218 GLY A C 1
ATOM 1519 O O . GLY A 1 218 ? -6.473 31.068 18.257 1.00 17.38 218 GLY A O 1
ATOM 1520 N N . CYS A 1 219 ? -5.788 31.297 20.385 1.00 16.01 219 CYS A N 1
ATOM 1521 C CA . CYS A 1 219 ? -4.401 31.057 20.019 1.00 15.77 219 CYS A CA 1
ATOM 1522 C C . CYS A 1 219 ? -4.241 29.644 19.485 1.00 16.26 219 CYS A C 1
ATOM 1523 O O . CYS A 1 219 ? -4.629 28.679 20.140 1.00 17.81 219 CYS A O 1
ATOM 1526 N N . VAL A 1 220 ? -3.611 29.520 18.318 1.00 15.70 220 VAL A N 1
ATOM 1527 C CA . VAL A 1 220 ? -3.412 28.217 17.687 1.00 17.61 220 VAL A CA 1
ATOM 1528 C C . VAL A 1 220 ? -1.949 27.818 17.631 1.00 17.63 220 VAL A C 1
ATOM 1529 O O . VAL A 1 220 ? -1.622 26.823 16.995 1.00 21.09 220 VAL A O 1
ATOM 1533 N N . THR A 1 221 ? -1.068 28.516 18.345 1.00 16.40 221 THR A N 1
ATOM 1534 C CA . THR A 1 221 ? 0.353 28.239 18.287 1.00 16.71 221 THR A CA 1
ATOM 1535 C C . THR A 1 221 ? 0.894 27.525 19.514 1.00 17.25 221 THR A C 1
ATOM 1536 O O . THR A 1 221 ? 2.093 27.233 19.560 1.00 19.42 221 THR A O 1
ATOM 1540 N N . GLY A 1 222 ? 0.061 27.233 20.509 1.00 16.67 222 GLY A N 1
ATOM 1541 C CA . GLY A 1 222 ? 0.524 26.709 21.769 1.00 17.36 222 GLY A CA 1
ATOM 1542 C C . GLY A 1 222 ? -0.016 25.359 22.206 1.00 16.81 222 GLY A C 1
ATOM 1543 O O . GLY A 1 222 ? 0.073 25.021 23.391 1.00 16.82 222 GLY A O 1
ATOM 1544 N N . ALA A 1 223 ? -0.555 24.552 21.286 1.00 17.67 223 ALA A N 1
ATOM 1545 C CA . ALA A 1 223 ? -1.174 23.297 21.727 1.00 20.03 223 ALA A CA 1
ATOM 1546 C C . ALA A 1 223 ? -0.208 22.433 22.523 1.00 19.94 223 ALA A C 1
ATOM 1547 O O . ALA A 1 223 ? -0.609 21.759 23.489 1.00 22.02 223 ALA A O 1
ATOM 1549 N N . ALA A 1 224 ? 1.056 22.388 22.084 1.00 17.99 224 ALA A N 1
ATOM 1550 C CA . ALA A 1 224 ? 2.073 21.499 22.643 1.00 19.13 224 ALA A CA 1
ATOM 1551 C C . ALA A 1 224 ? 2.730 22.058 23.905 1.00 16.89 224 ALA A C 1
ATOM 1552 O O . ALA A 1 224 ? 3.695 21.450 24.415 1.00 18.46 224 ALA A O 1
ATOM 1554 N N . ARG A 1 225 ? 2.260 23.199 24.409 1.00 15.49 225 ARG A N 1
ATOM 1555 C CA . ARG A 1 225 ? 2.848 23.860 25.570 1.00 14.96 225 ARG A CA 1
ATOM 1556 C C . ARG A 1 225 ? 1.897 23.744 26.769 1.00 14.86 225 ARG A C 1
ATOM 1557 O O . ARG A 1 225 ? 1.553 22.613 27.149 1.00 15.44 225 ARG A O 1
ATOM 1565 N N . ILE A 1 226 ? 1.478 24.845 27.390 1.00 14.34 226 ILE A N 1
ATOM 1566 C CA . ILE A 1 226 ? 0.664 24.722 28.607 1.00 14.87 226 ILE A CA 1
ATOM 1567 C C . ILE A 1 226 ? -0.564 23.837 28.417 1.00 14.98 226 ILE A C 1
ATOM 1568 O O . ILE A 1 226 ? -0.882 23.020 29.281 1.00 16.17 226 ILE A O 1
ATOM 1573 N N A ARG A 1 227 ? -1.260 23.995 27.281 0.57 15.86 227 ARG A N 1
ATOM 1574 N N B ARG A 1 227 ? -1.279 23.991 27.311 0.43 14.93 227 ARG A N 1
ATOM 1575 C CA A ARG A 1 227 ? -2.478 23.234 26.988 0.57 17.02 227 ARG A CA 1
ATOM 1576 C CA B ARG A 1 227 ? -2.498 23.208 27.137 0.43 15.18 227 ARG A CA 1
ATOM 1577 C C A ARG A 1 227 ? -2.270 21.734 27.167 0.57 17.59 227 ARG A C 1
ATOM 1578 C C B ARG A 1 227 ? -2.236 21.715 27.294 0.43 15.41 227 ARG A C 1
ATOM 1579 O O A ARG A 1 227 ? -3.174 21.025 27.635 0.57 19.19 227 ARG A O 1
ATOM 1580 O O B ARG A 1 227 ? -3.057 20.998 27.886 0.43 16.25 227 ARG A O 1
ATOM 1595 N N . ALA A 1 228 ? -1.106 21.220 26.764 1.00 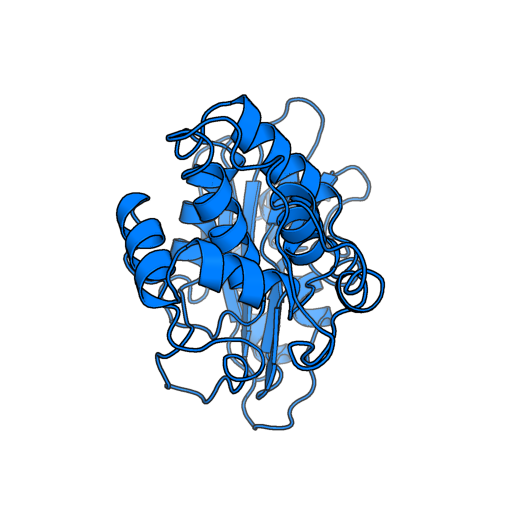15.69 228 ALA A N 1
ATOM 1596 C CA . ALA A 1 228 ? -0.818 19.802 26.836 1.00 16.40 228 ALA A CA 1
ATOM 1597 C C . ALA A 1 228 ? -0.574 19.316 28.256 1.00 15.97 228 ALA A C 1
ATOM 1598 O O . ALA A 1 228 ? -0.599 18.101 28.493 1.00 17.44 228 ALA A O 1
ATOM 1600 N N . GLY A 1 229 ? -0.300 20.211 29.203 1.00 16.09 229 GLY A N 1
ATOM 1601 C CA . GLY A 1 229 ? -0.018 19.826 30.566 1.00 16.73 229 GLY A CA 1
ATOM 1602 C C . GLY A 1 229 ? -1.141 20.001 31.555 1.00 16.60 229 GLY A C 1
ATOM 1603 O O . GLY A 1 229 ? -0.910 19.759 32.748 1.00 19.00 229 GLY A O 1
ATOM 1604 N N . VAL A 1 230 ? -2.331 20.405 31.117 1.00 16.08 230 VAL A N 1
ATOM 1605 C CA . VAL A 1 230 ? -3.452 20.602 32.031 1.00 16.00 230 VAL A CA 1
ATOM 1606 C C . VAL A 1 230 ? -4.554 19.607 31.700 1.00 15.35 230 VAL A C 1
ATOM 1607 O O . VAL A 1 230 ? -4.603 19.041 30.590 1.00 16.09 230 VAL A O 1
ATOM 1611 N N . PRO A 1 231 ? -5.454 19.357 32.647 1.00 15.81 231 PRO A N 1
ATOM 1612 C CA . PRO A 1 231 ? -6.532 18.393 32.413 1.00 16.51 231 PRO A CA 1
ATOM 1613 C C . PRO A 1 231 ? -7.390 18.749 31.212 1.00 16.34 231 PRO A C 1
ATOM 1614 O O . PRO A 1 231 ? -7.553 19.923 30.851 1.00 16.16 231 PRO A O 1
ATOM 1618 N N . ALA A 1 232 ? -7.979 17.708 30.621 1.00 17.57 232 ALA A N 1
ATOM 1619 C CA . ALA A 1 232 ? -8.756 17.853 29.396 1.00 19.76 232 ALA A CA 1
ATOM 1620 C C . ALA A 1 232 ? -9.927 18.814 29.541 1.00 21.62 232 ALA A C 1
ATOM 1621 O O . ALA A 1 232 ? -10.359 19.404 28.544 1.00 24.72 232 ALA A O 1
ATOM 1623 N N . GLY A 1 233 ? -10.499 18.934 30.732 1.00 22.49 233 GLY A N 1
ATOM 1624 C CA . GLY A 1 233 ? -11.647 19.826 30.821 1.00 23.66 233 GLY A CA 1
ATOM 1625 C C . GLY A 1 233 ? -11.356 21.300 31.011 1.00 24.03 233 GLY A C 1
ATOM 1626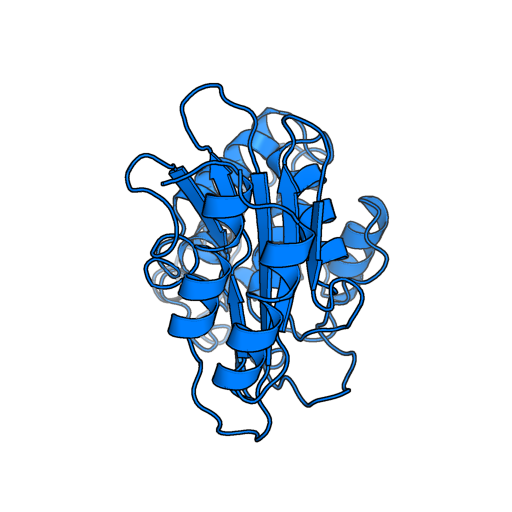 O O . GLY A 1 233 ? -12.278 22.118 31.113 1.00 27.78 233 GLY A O 1
ATOM 1627 N N . TRP A 1 234 ? -10.096 21.670 31.125 1.00 19.28 234 TRP A N 1
ATOM 1628 C CA . TRP A 1 234 ? -9.734 23.057 31.360 1.00 18.20 234 TRP A CA 1
ATOM 1629 C C . TRP A 1 234 ? -9.678 23.800 30.049 1.00 18.02 234 TRP A C 1
ATOM 1630 O O . TRP A 1 234 ? -9.263 23.239 29.028 1.00 20.45 234 TRP A O 1
ATOM 1641 N N . VAL A 1 235 ? -10.084 25.074 30.088 1.00 16.46 235 VAL A N 1
ATOM 1642 C CA . VAL A 1 235 ? -9.992 25.940 28.919 1.00 16.86 235 VAL A CA 1
ATOM 1643 C C . VAL A 1 235 ? -8.790 26.847 29.103 1.00 16.02 235 VAL A C 1
ATOM 1644 O O . VAL A 1 235 ? -8.579 27.381 30.190 1.00 16.77 235 VAL A O 1
ATOM 1648 N N . VAL A 1 236 ? -8.007 27.013 28.046 1.00 16.53 236 VAL A N 1
ATOM 1649 C CA . VAL A 1 236 ? -6.770 27.762 28.079 1.00 16.57 236 VAL A CA 1
ATOM 1650 C C . VAL A 1 236 ? -6.845 28.915 27.080 1.00 16.38 236 VAL A C 1
ATOM 1651 O O . VAL A 1 236 ? -7.237 28.718 25.919 1.00 19.14 236 VAL A O 1
ATOM 1655 N N . GLY A 1 237 ? -6.445 30.100 27.531 1.00 15.49 237 GLY A N 1
ATOM 1656 C CA . GLY A 1 237 ? -6.165 31.198 26.606 1.00 15.89 237 GLY A CA 1
ATOM 1657 C C . GLY A 1 237 ? -4.702 31.538 26.764 1.00 15.32 237 GLY A C 1
ATOM 1658 O O . GLY A 1 237 ? -4.265 31.764 27.883 1.00 18.65 237 GLY A O 1
ATOM 1659 N N . ASP A 1 238 ? -3.925 31.542 25.689 1.00 15.26 238 ASP A N 1
ATOM 1660 C CA . ASP A 1 238 ? -2.477 31.682 25.865 1.00 14.84 238 ASP A CA 1
ATOM 1661 C C . ASP A 1 238 ? -1.860 32.516 24.753 1.00 14.27 238 ASP A C 1
ATOM 1662 O O . ASP A 1 238 ? -2.484 32.812 23.716 1.00 15.14 238 ASP A O 1
ATOM 1667 N N . LYS A 1 239 ? -0.594 32.863 24.983 1.00 14.29 239 LYS A N 1
ATOM 1668 C CA . LYS A 1 239 ? 0.260 33.456 23.960 1.00 13.89 239 LYS A CA 1
ATOM 1669 C C . LYS A 1 239 ? 1.656 32.855 24.115 1.00 13.41 239 LYS A C 1
ATOM 1670 O O . LYS A 1 239 ? 2.270 32.939 25.183 1.00 13.92 239 LYS A O 1
ATOM 1676 N N . THR A 1 240 ? 2.185 32.311 23.018 1.00 14.05 240 THR A N 1
ATOM 1677 C CA . THR A 1 240 ? 3.503 31.697 22.966 1.00 14.47 240 THR A CA 1
ATOM 1678 C C . THR A 1 240 ? 4.587 32.706 22.605 1.00 13.87 240 THR A C 1
ATOM 1679 O O . THR A 1 240 ? 4.322 33.784 22.049 1.00 14.33 240 THR A O 1
ATOM 1683 N N . GLY A 1 241 ? 5.835 32.291 22.853 1.00 13.86 241 GLY A N 1
ATOM 1684 C CA . GLY A 1 241 ? 6.990 32.934 22.247 1.00 14.82 241 GLY A CA 1
ATOM 1685 C C . GLY A 1 241 ? 8.088 31.906 22.095 1.00 13.89 241 GLY A C 1
ATOM 1686 O O . GLY A 1 241 ? 8.208 30.981 22.905 1.00 14.17 241 GLY A O 1
ATOM 1687 N N . THR A 1 242 ? 8.922 32.082 21.072 1.00 14.59 242 THR A N 1
ATOM 1688 C CA . THR A 1 242 ? 10.037 31.179 20.787 1.00 15.26 242 THR A CA 1
ATOM 1689 C C . THR A 1 242 ? 11.156 32.024 20.207 1.00 15.78 242 THR A C 1
ATOM 1690 O O . THR A 1 242 ? 10.903 32.923 19.390 1.00 17.58 242 THR A O 1
ATOM 1694 N N . GLY A 1 243 ? 12.403 31.697 20.548 1.00 16.48 243 GLY A N 1
ATOM 1695 C CA . GLY A 1 243 ? 13.514 32.478 20.038 1.00 17.27 243 GLY A CA 1
ATOM 1696 C C . GLY A 1 243 ? 14.819 31.708 20.087 1.00 15.94 243 GLY A C 1
ATOM 1697 O O . GLY A 1 243 ? 14.843 30.484 20.229 1.00 16.70 243 GLY A O 1
ATOM 1698 N N . ALA A 1 244 ? 15.922 32.437 19.891 1.00 16.13 244 ALA A N 1
ATOM 1699 C CA . ALA A 1 244 ? 17.240 31.844 19.953 1.00 16.12 244 ALA A CA 1
ATOM 1700 C C . ALA A 1 244 ? 17.533 31.390 21.392 1.00 15.51 244 ALA A C 1
ATOM 1701 O O . ALA A 1 244 ? 16.737 31.585 22.312 1.00 15.56 244 ALA A O 1
ATOM 1703 N N . TYR A 1 245 ? 18.677 30.733 21.592 1.00 15.69 245 TYR A N 1
ATOM 1704 C CA . TYR A 1 245 ? 19.005 30.157 22.879 1.00 15.98 245 TYR A CA 1
ATOM 1705 C C . TYR A 1 245 ? 17.931 29.181 23.353 1.00 15.55 245 TYR A C 1
ATOM 1706 O O . TYR A 1 245 ? 17.749 28.968 24.541 1.00 16.17 245 TYR A O 1
ATOM 1715 N N . GLY A 1 246 ? 17.259 28.519 22.404 1.00 15.35 246 GLY A N 1
ATOM 1716 C CA . GLY A 1 246 ? 16.247 27.537 22.766 1.00 16.01 246 GLY A CA 1
ATOM 1717 C C . GLY A 1 246 ? 15.092 28.115 23.550 1.00 15.22 246 GLY A C 1
ATOM 1718 O O . GLY A 1 246 ? 14.379 27.369 24.220 1.00 16.45 246 GLY A O 1
ATOM 1719 N N . VAL A 1 247 ? 14.855 29.423 23.454 1.00 14.78 247 VAL A N 1
ATOM 1720 C CA . VAL A 1 247 ? 13.784 30.042 24.227 1.00 14.46 247 VAL A CA 1
ATOM 1721 C C . VAL A 1 247 ? 12.444 29.478 23.786 1.00 14.05 247 VAL A C 1
ATOM 1722 O O . VAL A 1 247 ? 12.112 29.452 22.592 1.00 15.22 247 VAL A O 1
ATOM 1726 N N . ALA A 1 248 ? 11.636 29.060 24.766 1.00 14.06 248 ALA A N 1
ATOM 1727 C CA . ALA A 1 248 ? 10.281 28.578 24.540 1.00 13.81 248 ALA A CA 1
ATOM 1728 C C . ALA A 1 248 ? 9.453 29.040 25.720 1.00 13.36 248 ALA A C 1
ATOM 1729 O O . ALA A 1 248 ? 9.700 28.642 26.871 1.00 14.09 248 ALA A O 1
ATOM 1731 N N . ASN A 1 249 ? 8.439 29.862 25.431 1.00 13.42 249 ASN A N 1
ATOM 1732 C CA . ASN A 1 249 ? 7.632 30.508 26.465 1.00 13.49 249 ASN A CA 1
ATOM 1733 C C . ASN A 1 249 ? 6.157 30.264 26.171 1.00 13.13 249 ASN A C 1
ATOM 1734 O O . ASN A 1 249 ? 5.744 30.084 25.020 1.00 13.45 249 ASN A O 1
ATOM 1739 N N . ASP A 1 250 ? 5.350 30.324 27.221 1.00 13.40 250 ASP A N 1
ATOM 1740 C CA . ASP A 1 250 ? 3.899 30.302 27.060 1.00 13.71 250 ASP A CA 1
ATOM 1741 C C . ASP A 1 250 ? 3.308 30.997 28.282 1.00 13.31 250 ASP A C 1
ATOM 1742 O O . ASP A 1 250 ? 3.705 30.696 29.416 1.00 13.81 250 ASP A O 1
ATOM 1747 N N A VAL A 1 251 ? 2.355 31.909 28.034 0.77 13.21 251 VAL A N 1
ATOM 1748 N N B VAL A 1 251 ? 2.445 31.973 28.061 0.23 14.32 251 VAL A N 1
ATOM 1749 C CA A VAL A 1 251 ? 1.716 32.694 29.084 0.77 13.86 251 VAL A CA 1
ATOM 1750 C CA B VAL A 1 251 ? 1.729 32.609 29.153 0.23 14.12 251 VAL A CA 1
ATOM 1751 C C A VAL A 1 251 ? 0.219 32.507 28.910 0.77 13.66 251 VAL A C 1
ATOM 1752 C C B VAL A 1 251 ? 0.260 32.352 28.911 0.23 13.43 251 VAL A C 1
ATOM 1753 O O A VAL A 1 251 ? -0.317 32.768 27.826 0.77 14.58 251 VAL A O 1
ATOM 1754 O O B VAL A 1 251 ? -0.194 32.343 27.765 0.23 12.93 251 VAL A O 1
ATOM 1761 N N . ALA A 1 252 ? -0.470 32.095 29.981 1.00 14.27 252 ALA A N 1
ATOM 1762 C CA . ALA A 1 252 ? -1.851 31.661 29.832 1.00 14.58 252 ALA A CA 1
ATOM 1763 C C . ALA A 1 252 ? -2.738 32.084 30.989 1.00 14.43 252 ALA A C 1
ATOM 1764 O O . ALA A 1 252 ? -2.305 32.200 32.145 1.00 15.20 252 ALA A O 1
ATOM 1766 N N . VAL A 1 253 ? -4.028 32.241 30.644 1.00 14.96 253 VAL A N 1
ATOM 1767 C CA . VAL A 1 253 ? -5.113 32.163 31.616 1.00 15.29 253 VAL A CA 1
ATOM 1768 C C . VAL A 1 253 ? -5.670 30.756 31.532 1.00 15.39 253 VAL A C 1
ATOM 1769 O O . VAL A 1 253 ? -5.940 30.246 30.433 1.00 16.14 253 VAL A O 1
ATOM 1773 N N . LEU A 1 254 ? -5.842 30.132 32.699 1.00 16.49 254 LEU A N 1
ATOM 1774 C CA . LEU A 1 254 ? -6.438 28.808 32.797 1.00 16.51 254 LEU A CA 1
ATOM 1775 C C . LEU A 1 254 ? -7.808 28.946 33.460 1.00 16.17 254 LEU A C 1
ATOM 1776 O O . LEU A 1 254 ? -7.914 29.531 34.546 1.00 17.07 254 LEU A O 1
ATOM 1781 N N . TRP A 1 255 ? -8.823 28.378 32.825 1.00 16.03 255 TRP A N 1
ATOM 1782 C CA . TRP A 1 255 ? -10.160 28.305 33.400 1.00 17.10 255 TRP A CA 1
ATOM 1783 C C . TRP A 1 255 ? -10.434 26.842 33.706 1.00 17.17 255 TRP A C 1
ATOM 1784 O O . TRP A 1 255 ? -10.771 26.062 32.794 1.00 17.92 255 TRP A O 1
ATOM 1795 N N A PRO A 1 256 ? -10.339 26.402 34.964 0.54 18.50 256 PRO A N 1
ATOM 1796 N N B PRO A 1 256 ? -10.278 26.422 34.936 0.46 18.55 256 PRO A N 1
ATOM 1797 C CA A PRO A 1 256 ? -10.567 24.967 35.246 0.54 19.26 256 PRO A CA 1
ATOM 1798 C CA B PRO A 1 256 ? -10.491 25.012 35.261 0.46 19.71 256 PRO A CA 1
ATOM 1799 C C A PRO A 1 256 ? -11.958 24.456 34.878 0.54 20.23 256 PRO A C 1
ATOM 1800 C C B PRO A 1 256 ? -11.968 24.646 35.225 0.46 20.81 256 PRO A C 1
ATOM 1801 O O A PRO A 1 256 ? -12.107 23.317 34.407 0.54 23.97 256 PRO A O 1
ATOM 1802 O O B PRO A 1 256 ? -12.828 25.504 35.015 0.46 19.82 256 PRO A O 1
ATOM 1809 N N A ALA A 1 257 ? -12.989 25.252 35.126 0.54 19.61 257 ALA A N 1
ATOM 1810 N N B ALA A 1 257 ? -12.264 23.369 35.435 0.46 22.42 257 ALA A N 1
ATOM 1811 C CA A ALA A 1 257 ? -14.367 24.856 34.890 0.54 20.07 257 ALA A CA 1
ATOM 1812 C CA B ALA A 1 257 ? -13.634 22.887 35.426 0.46 24.63 257 ALA A CA 1
ATOM 1813 C C A ALA A 1 257 ? -15.157 26.135 34.676 0.54 19.34 257 ALA A C 1
ATOM 1814 C C B ALA A 1 257 ? -14.430 23.478 36.590 0.46 25.31 257 ALA A C 1
ATOM 1815 O O A ALA A 1 257 ? -14.712 27.224 35.051 0.54 20.01 257 ALA A O 1
ATOM 1816 O O B ALA A 1 257 ? -13.888 24.077 37.517 0.46 25.98 257 ALA A O 1
ATOM 1819 N N A ALA A 1 258 ? -16.322 26.010 34.060 0.54 20.00 258 ALA A N 1
ATOM 1820 N N B ALA A 1 258 ? -15.748 23.274 36.536 0.46 26.67 258 ALA A N 1
ATOM 1821 C CA A ALA A 1 258 ? -17.120 27.202 33.814 0.54 20.04 258 ALA A CA 1
ATOM 1822 C CA B ALA A 1 258 ? -16.682 23.689 37.589 0.46 27.95 258 ALA A CA 1
ATOM 1823 C C A ALA A 1 258 ? -17.458 27.854 35.144 0.54 21.85 258 ALA A C 1
ATOM 1824 C C B ALA A 1 258 ? -16.771 25.205 37.749 0.46 28.79 258 ALA A C 1
ATOM 1825 O O A ALA A 1 258 ? -17.923 27.186 36.072 0.54 23.08 258 ALA A O 1
ATOM 1826 O O B ALA A 1 258 ? -16.993 25.699 38.857 0.46 29.15 258 ALA A O 1
ATOM 1829 N N A GLY A 1 259 ? -17.182 29.146 35.255 0.54 23.65 259 GLY A N 1
ATOM 1830 N N B GLY A 1 259 ? -16.617 25.939 36.645 0.46 30.79 259 GLY A N 1
ATOM 1831 C CA A GLY A 1 259 ? -17.476 29.878 36.462 0.54 25.02 259 GLY A CA 1
ATOM 1832 C CA B GLY A 1 259 ? -16.759 27.383 36.622 0.46 32.29 259 GLY A CA 1
ATOM 1833 C C A GLY A 1 259 ? -16.423 29.824 37.559 0.54 26.28 259 GLY A C 1
ATOM 1834 C C B GLY A 1 259 ? -15.930 28.068 37.686 0.46 33.76 259 GLY A C 1
ATOM 1835 O O A GLY A 1 259 ? -16.480 30.643 38.476 0.54 27.28 259 GLY A O 1
ATOM 1836 O O B GLY A 1 259 ? -16.426 28.926 38.417 0.46 35.15 259 GLY A O 1
ATOM 1837 N N A ALA A 1 260 ? -15.480 28.884 37.517 0.54 24.79 260 ALA A N 1
ATOM 1838 N N B ALA A 1 260 ? -14.687 27.710 37.767 0.46 34.33 260 ALA A N 1
ATOM 1839 C CA A ALA A 1 260 ? -14.526 28.742 38.620 0.54 26.64 260 ALA A CA 1
ATOM 1840 C CA B ALA A 1 260 ? -13.829 28.071 38.885 0.46 32.50 260 ALA A CA 1
ATOM 1841 C C A ALA A 1 260 ? -13.467 29.848 38.565 0.54 26.92 260 ALA A C 1
ATOM 1842 C C B ALA A 1 260 ? -13.064 29.369 38.613 0.46 30.18 260 ALA A C 1
ATOM 1843 O O A ALA A 1 260 ? -13.278 30.481 37.515 0.54 26.00 260 ALA A O 1
ATOM 1844 O O B ALA A 1 260 ? -12.806 29.712 37.462 0.46 30.34 260 ALA A O 1
ATOM 1847 N N . PRO A 1 261 ? -12.755 30.119 39.670 1.00 27.47 261 PRO A N 1
ATOM 1848 C CA . PRO A 1 261 ? -11.764 31.222 39.595 1.00 22.97 261 PRO A CA 1
ATOM 1849 C C . PRO A 1 261 ? -10.583 30.866 38.711 1.00 20.97 261 PRO A C 1
ATOM 1850 O O . PRO A 1 261 ? -9.995 29.774 38.795 1.00 22.06 261 PRO A O 1
ATOM 1854 N N . PRO A 1 262 ? -10.226 31.762 37.803 1.00 19.35 262 PRO A N 1
ATOM 1855 C CA . PRO A 1 262 ? -9.145 31.456 36.862 1.00 18.50 262 PRO A CA 1
ATOM 1856 C C . PRO A 1 262 ? -7.789 31.464 37.542 1.00 17.41 262 PRO A C 1
ATOM 1857 O O . PRO A 1 262 ? -7.603 31.964 38.655 1.00 17.99 262 PRO A O 1
ATOM 1861 N N . VAL A 1 263 ? -6.807 30.930 36.809 1.00 16.71 263 VAL A N 1
ATOM 1862 C CA . VAL A 1 263 ? -5.421 30.851 37.251 1.00 16.47 263 VAL A CA 1
ATOM 1863 C C . VAL A 1 263 ? -4.559 31.493 36.174 1.00 16.10 263 VAL A C 1
ATOM 1864 O O . VAL A 1 263 ? -4.748 31.222 34.983 1.00 17.84 263 VAL A O 1
ATOM 1868 N N . LEU A 1 264 ? -3.595 32.317 36.580 1.00 15.34 264 LEU A N 1
ATOM 1869 C CA . LEU A 1 264 ? -2.620 32.877 35.647 1.00 15.53 264 LEU A CA 1
ATOM 1870 C C . LEU A 1 264 ? -1.363 32.026 35.706 1.00 15.08 264 LEU A C 1
ATOM 1871 O O . LEU A 1 264 ? -0.931 31.612 36.781 1.00 16.16 264 LEU A O 1
ATOM 1876 N N . LEU A 1 265 ? -0.764 31.758 34.539 1.00 14.55 265 LEU A N 1
ATOM 1877 C CA . LEU A 1 265 ? 0.438 30.945 34.484 1.00 14.60 265 LEU A CA 1
ATOM 1878 C C . LEU A 1 265 ? 1.369 31.514 33.413 1.00 14.47 265 LEU A C 1
ATOM 1879 O O . LEU A 1 265 ? 1.035 31.483 32.226 1.00 15.43 265 LEU A O 1
ATOM 1884 N N . ALA A 1 266 ? 2.541 31.989 33.843 1.00 13.88 266 ALA A N 1
ATOM 1885 C CA . ALA A 1 266 ? 3.567 32.485 32.940 1.00 13.98 266 ALA A CA 1
ATOM 1886 C C . ALA A 1 266 ? 4.766 31.559 33.032 1.00 13.95 266 ALA A C 1
ATOM 1887 O O . ALA A 1 266 ? 5.343 31.401 34.118 1.00 15.13 266 ALA A O 1
ATOM 1889 N N . ILE A 1 267 ? 5.147 30.956 31.901 1.00 13.67 267 ILE A N 1
ATOM 1890 C CA . ILE A 1 267 ? 6.290 30.058 31.833 1.00 13.72 267 ILE A CA 1
ATOM 1891 C C . ILE A 1 267 ? 7.254 30.565 30.754 1.00 13.80 267 ILE A C 1
ATOM 1892 O O . ILE A 1 267 ? 6.883 30.755 29.590 1.00 14.58 267 ILE A O 1
ATOM 1897 N N . TYR A 1 268 ? 8.490 30.775 31.173 1.00 13.63 268 TYR A N 1
ATOM 1898 C CA . TYR A 1 268 ? 9.587 31.173 30.303 1.00 14.03 268 TYR A CA 1
ATOM 1899 C C . TYR A 1 268 ? 10.692 30.131 30.423 1.00 13.73 268 TYR A C 1
ATOM 1900 O O . TYR A 1 268 ? 10.956 29.616 31.511 1.00 14.71 268 TYR A O 1
ATOM 1909 N N . THR A 1 269 ? 11.351 29.823 29.311 1.00 14.32 269 THR A N 1
ATOM 1910 C CA . THR A 1 269 ? 12.529 28.968 29.354 1.00 14.60 269 THR A CA 1
ATOM 1911 C C . THR A 1 269 ? 13.617 29.615 28.507 1.00 14.84 269 THR A C 1
ATOM 1912 O O . THR A 1 269 ? 13.353 30.272 27.490 1.00 16.19 269 THR A O 1
ATOM 1916 N N . ALA A 1 270 ? 14.866 29.328 28.907 1.00 15.23 270 ALA A N 1
ATOM 1917 C CA . ALA A 1 270 ? 16.028 29.791 28.170 1.00 16.74 270 ALA A CA 1
ATOM 1918 C C . ALA A 1 270 ? 17.111 28.735 28.331 1.00 16.34 270 ALA A C 1
ATOM 1919 O O . ALA A 1 270 ? 17.245 28.128 29.400 1.00 19.90 270 ALA A O 1
ATOM 1921 N N . ARG A 1 271 ? 17.866 28.490 27.269 1.00 15.84 271 ARG A N 1
ATOM 1922 C CA . ARG A 1 271 ? 18.896 27.453 27.249 1.00 16.33 271 ARG A CA 1
ATOM 1923 C C . ARG A 1 271 ? 20.261 28.096 27.006 1.00 16.71 271 ARG A C 1
ATOM 1924 O O . ARG A 1 271 ? 20.393 29.319 26.985 1.00 18.13 271 ARG A O 1
ATOM 1932 N N . ARG A 1 272 ? 21.292 27.269 26.859 1.00 17.88 272 ARG A N 1
ATOM 1933 C CA . ARG A 1 272 ? 22.618 27.754 27.231 1.00 18.39 272 ARG A CA 1
ATOM 1934 C C . ARG A 1 272 ? 23.497 28.126 26.048 1.00 20.23 272 ARG A C 1
ATOM 1935 O O . ARG A 1 272 ? 24.563 28.703 26.263 1.00 22.29 272 ARG A O 1
ATOM 1943 N N . GLN A 1 273 ? 23.113 27.757 24.834 1.00 19.59 273 GLN A N 1
ATOM 1944 C CA . GLN A 1 273 ? 23.859 28.077 23.622 1.00 20.79 273 GLN A CA 1
ATOM 1945 C C . GLN A 1 273 ? 22.886 28.591 22.581 1.00 18.58 273 GLN A C 1
ATOM 1946 O O . GLN A 1 273 ? 21.707 28.214 22.556 1.00 18.12 273 GLN A O 1
ATOM 1952 N N . LYS A 1 274 ? 23.429 29.394 21.670 1.00 19.35 274 LYS A N 1
ATOM 1953 C CA . LYS A 1 274 ? 22.58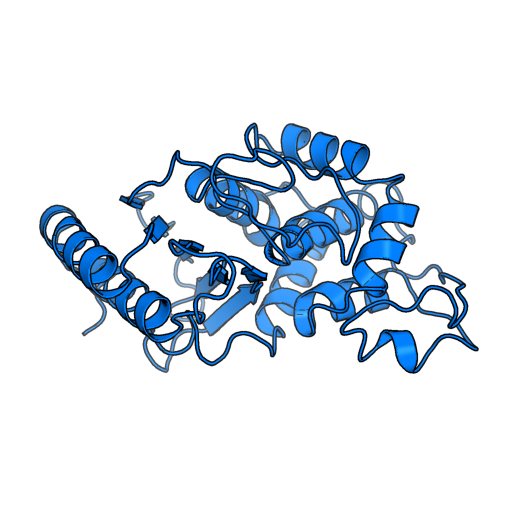3 30.128 20.744 1.00 18.63 274 LYS A CA 1
ATOM 1954 C C . LYS A 1 274 ? 21.688 29.209 19.937 1.00 17.96 274 LYS A C 1
ATOM 1955 O O . LYS A 1 274 ? 20.522 29.536 19.688 1.00 18.50 274 LYS A O 1
ATOM 1961 N N A ASP A 1 275 ? 22.213 28.070 19.472 0.55 18.42 275 ASP A N 1
ATOM 1962 N N B ASP A 1 275 ? 22.191 28.032 19.589 0.45 19.45 275 ASP A N 1
ATOM 1963 C CA A ASP A 1 275 ? 21.433 27.179 18.622 0.55 18.62 275 ASP A CA 1
ATOM 1964 C CA B ASP A 1 275 ? 21.571 27.095 18.668 0.45 20.57 275 ASP A CA 1
ATOM 1965 C C A ASP A 1 275 ? 20.787 26.014 19.384 0.55 18.88 275 ASP A C 1
ATOM 1966 C C B ASP A 1 275 ? 20.711 26.046 19.377 0.45 20.00 275 ASP A C 1
ATOM 1967 O O A ASP A 1 275 ? 20.483 24.978 18.781 0.55 19.50 275 ASP A O 1
ATOM 1968 O O B ASP A 1 275 ? 20.196 25.125 18.732 0.45 20.21 275 ASP A O 1
ATOM 1977 N N . ALA A 1 276 ? 20.543 26.163 20.683 1.00 18.74 276 ALA A N 1
ATOM 1978 C CA . ALA A 1 276 ? 19.844 25.123 21.446 1.00 18.34 276 ALA A CA 1
ATOM 1979 C C . ALA A 1 276 ? 18.415 24.909 20.943 1.00 17.84 276 ALA A C 1
ATOM 1980 O O . ALA A 1 276 ? 17.732 25.831 20.473 1.00 18.11 276 ALA A O 1
ATOM 1982 N N . ALA A 1 277 ? 17.947 23.668 21.067 1.00 17.84 277 ALA A N 1
ATOM 1983 C CA . ALA A 1 277 ? 16.573 23.347 20.674 1.00 18.67 277 ALA A CA 1
ATOM 1984 C C . ALA A 1 277 ? 15.559 23.795 21.743 1.00 17.40 277 ALA A C 1
ATOM 1985 O O . ALA A 1 277 ? 15.832 23.698 22.933 1.00 17.83 277 ALA A O 1
ATOM 1987 N N . PRO A 1 278 ? 14.357 24.227 21.358 1.00 17.71 278 PRO A N 1
ATOM 1988 C CA . PRO A 1 278 ? 13.314 24.506 22.367 1.00 17.60 278 PRO A CA 1
ATOM 1989 C C . PRO A 1 278 ? 12.866 23.203 23.018 1.00 17.23 278 PRO A C 1
ATOM 1990 O O . PRO A 1 278 ? 12.898 22.130 22.405 1.00 19.06 278 PRO A O 1
ATOM 1994 N N . ARG A 1 279 ? 12.414 23.306 24.261 1.00 16.51 279 ARG A N 1
ATOM 1995 C CA . ARG A 1 279 ? 12.027 22.150 25.058 1.00 16.38 279 ARG A CA 1
ATOM 1996 C C . ARG A 1 279 ? 10.551 22.256 25.491 1.00 16.65 279 ARG A C 1
ATOM 1997 O O . ARG A 1 279 ? 10.233 22.569 26.637 1.00 16.45 279 ARG A O 1
ATOM 2005 N N . ASN A 1 280 ? 9.635 21.965 24.578 1.00 16.55 280 ASN A N 1
ATOM 2006 C CA . ASN A 1 280 ? 8.214 21.974 24.932 1.00 16.89 280 ASN A CA 1
ATOM 2007 C C . ASN A 1 280 ? 7.911 21.038 26.089 1.00 16.51 280 ASN A C 1
ATOM 2008 O O . ASN A 1 280 ? 7.032 21.326 26.907 1.00 17.13 280 ASN A O 1
ATOM 2013 N N . ASP A 1 281 ? 8.593 19.898 26.142 1.00 16.99 281 ASP A N 1
ATOM 2014 C CA . ASP A 1 281 ? 8.358 18.941 27.213 1.00 17.25 281 ASP A CA 1
ATOM 2015 C C . ASP A 1 281 ? 8.556 19.550 28.596 1.00 16.99 281 ASP A C 1
ATOM 2016 O O . ASP A 1 281 ? 7.899 19.135 29.561 1.00 17.05 281 ASP A O 1
ATOM 2021 N N . VAL A 1 282 ? 9.471 20.525 28.723 1.00 16.24 282 VAL A N 1
ATOM 2022 C CA . VAL A 1 282 ? 9.700 21.188 29.996 1.00 15.93 282 VAL A CA 1
ATOM 2023 C C . VAL A 1 282 ? 8.502 22.052 30.364 1.00 15.75 282 VAL A C 1
ATOM 2024 O O . VAL A 1 282 ? 8.084 22.093 31.526 1.00 15.67 282 VAL A O 1
ATOM 2028 N N . ILE A 1 283 ? 7.938 22.763 29.385 1.00 15.23 283 ILE A N 1
ATOM 2029 C CA . ILE A 1 283 ? 6.748 23.573 29.645 1.00 15.34 283 ILE A CA 1
ATOM 2030 C C . ILE A 1 283 ? 5.594 22.697 30.070 1.00 15.08 283 ILE A C 1
ATOM 2031 O O . ILE A 1 283 ? 4.872 23.010 31.022 1.00 15.26 283 ILE A O 1
ATOM 2036 N N . VAL A 1 284 ? 5.392 21.578 29.361 1.00 15.37 284 VAL A N 1
ATOM 2037 C CA . VAL A 1 284 ? 4.310 20.648 29.710 1.00 15.57 284 VAL A CA 1
ATOM 2038 C C . VAL A 1 284 ? 4.476 20.144 31.135 1.00 15.83 284 VAL A C 1
ATOM 2039 O O . VAL A 1 284 ? 3.529 20.122 31.930 1.00 16.12 284 VAL A O 1
ATOM 2043 N N . ALA A 1 285 ? 5.699 19.713 31.478 1.00 15.91 285 ALA A N 1
ATOM 2044 C CA . ALA A 1 285 ? 5.937 19.170 32.814 1.00 16.15 285 ALA A CA 1
ATOM 2045 C C . ALA A 1 285 ? 5.709 20.216 33.903 1.00 16.06 285 ALA A C 1
ATOM 2046 O O . ALA A 1 285 ? 5.143 19.914 34.956 1.00 16.44 285 ALA A O 1
ATOM 2048 N N . ALA A 1 286 ? 6.124 21.458 33.654 1.00 15.41 286 ALA A N 1
ATOM 2049 C CA . ALA A 1 286 ? 5.925 22.532 34.619 1.00 15.83 286 ALA A CA 1
ATOM 2050 C C . ALA A 1 286 ? 4.441 22.858 34.769 1.00 15.22 286 ALA A C 1
ATOM 2051 O O . ALA A 1 286 ? 3.955 23.061 35.888 1.00 15.59 286 ALA A O 1
ATOM 2053 N N . ALA A 1 287 ? 3.700 22.878 33.653 1.00 15.29 287 ALA A N 1
ATOM 2054 C CA . ALA A 1 287 ? 2.254 23.107 33.724 1.00 15.57 287 ALA A CA 1
ATOM 2055 C C . ALA A 1 287 ? 1.563 22.000 34.525 1.00 15.40 287 ALA A C 1
ATOM 2056 O O . ALA A 1 287 ? 0.632 22.266 35.273 1.00 15.92 287 ALA A O 1
ATOM 2058 N N A LYS A 1 288 ? 2.025 20.751 34.373 0.42 15.66 288 LYS A N 1
ATOM 2059 N N B LYS A 1 288 ? 2.039 20.765 34.386 0.58 15.88 288 LYS A N 1
ATOM 2060 C CA A LYS A 1 288 ? 1.457 19.649 35.145 0.42 16.71 288 LYS A CA 1
ATOM 2061 C CA B LYS A 1 288 ? 1.446 19.665 35.130 0.58 17.36 288 LYS A CA 1
ATOM 2062 C C A LYS A 1 288 ? 1.668 19.862 36.636 0.42 16.47 288 LYS A C 1
ATOM 2063 C C B LYS A 1 288 ? 1.680 19.832 36.628 0.58 16.79 288 LYS A C 1
ATOM 2064 O O A LYS A 1 288 ? 0.767 19.599 37.439 0.42 16.47 288 LYS A O 1
ATOM 2065 O O B LYS A 1 288 ? 0.800 19.510 37.428 0.58 17.02 288 LYS A O 1
ATOM 2076 N N . VAL A 1 289 ? 2.856 20.324 37.031 1.00 16.27 289 VAL A N 1
ATOM 2077 C CA . VAL A 1 289 ? 3.087 20.647 38.445 1.00 16.64 289 VAL A CA 1
ATOM 2078 C C . VAL A 1 289 ? 2.071 21.674 38.928 1.00 16.02 289 VAL A C 1
ATOM 2079 O O . VAL A 1 289 ? 1.496 21.541 40.011 1.00 16.15 289 VAL A O 1
ATOM 2083 N N . VAL A 1 290 ? 1.861 22.737 38.141 1.00 15.68 290 VAL A N 1
ATOM 2084 C CA . VAL A 1 290 ? 0.889 23.754 38.522 1.00 16.35 290 VAL A CA 1
ATOM 2085 C C . VAL A 1 290 ? -0.498 23.133 38.664 1.00 15.95 290 VAL A C 1
ATOM 2086 O O . VAL A 1 290 ? -1.213 23.414 39.625 1.00 16.59 290 VAL A O 1
ATOM 2090 N N . ALA A 1 291 ? -0.899 22.285 37.707 1.00 16.10 291 ALA A N 1
ATOM 2091 C CA . ALA A 1 291 ? -2.214 21.650 37.794 1.00 16.38 291 ALA A CA 1
ATOM 2092 C C . ALA A 1 291 ? -2.337 20.808 39.062 1.00 16.62 291 ALA A C 1
ATOM 2093 O O . ALA A 1 291 ? -3.378 20.824 39.721 1.00 17.81 291 ALA A O 1
ATOM 2095 N N . GLU A 1 292 ? -1.280 20.075 39.407 1.00 16.55 292 GLU A N 1
ATOM 2096 C CA . GLU A 1 292 ? -1.311 19.279 40.633 1.00 16.92 292 GLU A CA 1
ATOM 2097 C C . GLU A 1 292 ? -1.390 20.169 41.870 1.00 17.02 292 GLU A C 1
ATOM 2098 O O . GLU A 1 292 ? -2.081 19.822 42.841 1.00 18.16 292 GLU A O 1
ATOM 2104 N N . TRP A 1 293 ? -0.672 21.294 41.873 1.00 16.65 293 TRP A N 1
ATOM 2105 C CA . TRP A 1 293 ? -0.753 22.268 42.958 1.00 18.73 293 TRP A CA 1
ATOM 2106 C C . TRP A 1 293 ? -2.176 22.814 43.109 1.00 18.80 293 TRP A C 1
ATOM 2107 O O . TRP A 1 293 ? -2.644 23.057 44.231 1.00 21.35 293 TRP A O 1
ATOM 2118 N N . LEU A 1 294 ? -2.896 22.954 41.999 1.00 18.57 294 LEU A N 1
ATOM 2119 C CA . LEU A 1 294 ? -4.282 23.379 42.021 1.00 20.73 294 LEU A CA 1
ATOM 2120 C C . LEU A 1 294 ? -5.253 22.269 42.410 1.00 24.20 294 LEU A C 1
ATOM 2121 O O . LEU A 1 294 ? -6.428 22.559 42.632 1.00 29.49 294 LEU A O 1
ATOM 2126 N N . GLY A 1 295 ? -4.830 21.015 42.449 1.00 22.20 295 GLY A N 1
ATOM 2127 C CA . GLY A 1 295 ? -5.709 19.924 42.854 1.00 22.52 295 GLY A CA 1
ATOM 2128 C C . GLY A 1 295 ? -5.969 18.883 41.785 1.00 24.05 295 GLY A C 1
ATOM 2129 O O . GLY A 1 295 ? -6.710 17.926 42.040 1.00 26.35 295 GLY A O 1
ATOM 2130 N N . ALA A 1 296 ? -5.409 19.023 40.592 1.00 23.65 296 ALA A N 1
ATOM 2131 C CA . ALA A 1 296 ? -5.661 18.060 39.530 1.00 26.03 296 ALA A CA 1
ATOM 2132 C C . ALA A 1 296 ? -5.016 16.718 39.874 1.00 25.76 296 ALA A C 1
ATOM 2133 O O . ALA A 1 296 ? -3.999 16.648 40.584 1.00 25.03 296 ALA A O 1
ATOM 2135 N N . ALA A 1 297 ? -5.616 15.646 39.360 1.00 29.69 297 ALA A N 1
ATOM 2136 C CA . ALA A 1 297 ? -5.136 14.299 39.623 1.00 32.91 297 ALA A CA 1
ATOM 2137 C C . ALA A 1 297 ? -3.783 14.050 38.968 1.00 34.22 297 ALA A C 1
ATOM 2138 O O . ALA A 1 297 ? -3.419 14.655 37.958 1.00 34.21 297 ALA A O 1
#

Radius of gyration: 17.53 Å; Cα contacts (8 Å, |Δi|>4): 619; chains: 1; bounding box: 41×42×50 Å